Protein 6VE9 (pdb70)

Foldseek 3Di:
DVCQPPCSCVVNVCVPD

Sequence (17 aa):
PACFIGLGVGALFAKFCPACFIGLGVGALFAKFCPACFIGLGVGALFAKFCPACFIGLGVGALFAKFCPACFIGLGVGALFAKFCPACFIGLGVGALFAKFCPACFIGLGVGALFAKFCPACFIGLGVGALFAKFCPACFIGLGVGALFAKFCPACFIGLGVGALFAKFCPACFIGLGVGALFAKFCPACFIGLGVGALFAKFCPACFIGLGVGALFAKFCPACFIGLGVGALFAKFCPACFIGLGVGALFAKFCPACFIGLGVGALFAKFCPACFIGLGVGALFAKFCPACFIGLGVGALFAKFCPACFIGLGVGALFAKFCPACFIGLGVGALFAKFC

Organism: Enterococcus faecalis (strain ATCC 700802 / V583) (NCBI:txid226185)

Secondary structure (DSSP, 8-state):
-TT---THHHHH-----

Solvent-accessible surface area: 1804 Å² total

InterPro domains:
  IPR027632 Type 2 lantibiotic, A2 family [PF16934] (18-51)
  IPR027632 Type 2 lantibiotic, A2 family [TIGR03893] (13-60)

Structure (mmCIF, N/CA/C/O backbone):
data_6VE9
#
_entry.id   6VE9
#
loop_
_atom_site.group_PDB
_atom_site.id
_atom_site.type_symbol
_atom_site.label_atom_id
_atom_site.label_alt_id
_atom_site.label_comp_id
_atom_site.label_asym_id
_atom_site.label_entity_id
_atom_site.label_seq_id
_atom_site.pdbx_PDB_ins_code
_atom_site.Cartn_x
_atom_site.Cartn_y
_atom_site.Cartn_z
_atom_site.occupancy
_atom_site.B_iso_or_equiv
_atom_site.auth_seq_id
_atom_site.auth_comp_id
_atom_site.auth_asym_id
_atom_site.auth_atom_id
_atom_site.pdbx_PDB_model_num
ATOM 26 N N . PRO A 1 3 ? 6.164 0.152 -4.177 1.00 0.00 3 PRO A N 1
ATOM 27 C CA . PRO A 1 3 ? 6.646 1.421 -3.553 1.00 0.00 3 PRO A CA 1
ATOM 28 C C . PRO A 1 3 ? 6.106 1.611 -2.140 1.00 0.00 3 PRO A C 1
ATOM 29 O O . PRO A 1 3 ? 6.734 2.266 -1.308 1.00 0.00 3 PRO A O 1
ATOM 40 N N . ALA A 1 4 ? 4.940 1.033 -1.874 1.00 0.00 4 ALA A N 1
ATOM 41 C CA . ALA A 1 4 ? 4.332 1.144 -0.556 1.00 0.00 4 ALA A CA 1
ATOM 42 C C . ALA A 1 4 ? 5.120 0.315 0.452 1.00 0.00 4 ALA A C 1
ATOM 43 O O . ALA A 1 4 ? 5.022 0.527 1.660 1.00 0.00 4 ALA A O 1
ATOM 50 N N . CYS A 1 5 ? 5.902 -0.630 -0.063 1.00 0.00 5 CYS A N 1
ATOM 51 C CA . CYS A 1 5 ? 6.711 -1.492 0.787 1.00 0.00 5 CYS A CA 1
ATOM 52 C C . CYS A 1 5 ? 8.173 -1.060 0.742 1.00 0.00 5 CYS A C 1
ATOM 53 O O . CYS A 1 5 ? 9.075 -1.884 0.880 1.00 0.00 5 CYS A O 1
ATOM 60 N N . PHE A 1 6 ? 8.402 0.236 0.543 1.00 0.00 6 PHE A N 1
ATOM 61 C CA . PHE A 1 6 ? 9.764 0.747 0.477 1.00 0.00 6 PHE A CA 1
ATOM 62 C C . PHE A 1 6 ? 10.509 0.434 1.768 1.00 0.00 6 PHE A C 1
ATOM 63 O O . PHE A 1 6 ? 11.627 -0.073 1.733 1.00 0.00 6 PHE A O 1
ATOM 91 N N . ILE A 1 8 ? 10.424 2.218 5.800 1.00 0.00 8 ILE A N 1
ATOM 92 C CA . ILE A 1 8 ? 10.875 3.433 6.470 1.00 0.00 8 ILE A CA 1
ATOM 93 C C . ILE A 1 8 ? 12.257 3.238 7.088 1.00 0.00 8 ILE A C 1
ATOM 94 O O . ILE A 1 8 ? 13.125 4.102 6.973 1.00 0.00 8 ILE A O 1
ATOM 110 N N . GLY A 1 9 ? 12.457 2.099 7.745 1.00 0.00 9 GLY A N 1
ATOM 111 C CA . GLY A 1 9 ? 13.742 1.810 8.375 1.00 0.00 9 GLY A CA 1
ATOM 112 C C . GLY A 1 9 ? 14.563 0.855 7.516 1.00 0.00 9 GLY A C 1
ATOM 113 O O . GLY A 1 9 ? 15.562 1.247 6.917 1.00 0.00 9 GLY A O 1
ATOM 117 N N . LEU A 1 10 ? 14.126 -0.399 7.458 1.00 0.00 10 LEU A N 1
ATOM 118 C CA . LEU A 1 10 ? 14.818 -1.406 6.663 1.00 0.00 10 LEU A CA 1
ATOM 119 C C . LEU A 1 10 ? 14.789 -1.036 5.187 1.00 0.00 10 LEU A C 1
ATOM 120 O O . LEU A 1 10 ? 15.769 -1.220 4.468 1.00 0.00 10 LEU A O 1
ATOM 136 N N . GLY A 1 11 ? 13.654 -0.519 4.739 1.00 0.00 11 GLY A N 1
ATOM 137 C CA . GLY A 1 11 ? 13.502 -0.130 3.347 1.00 0.00 11 GLY A CA 1
ATOM 138 C C . GLY A 1 11 ? 14.813 0.395 2.777 1.00 0.00 11 GLY A C 1
ATOM 139 O O . GLY A 1 11 ? 15.141 0.140 1.620 1.00 0.00 11 GLY A O 1
ATOM 143 N N . VAL A 1 12 ? 15.559 1.129 3.593 1.00 0.00 12 VAL A N 1
ATOM 144 C CA . VAL A 1 12 ? 16.832 1.686 3.153 1.00 0.00 12 VAL A CA 1
ATOM 145 C C . VAL A 1 12 ? 17.793 0.567 2.767 1.00 0.00 12 VAL A C 1
ATOM 146 O O . VAL A 1 12 ? 18.481 0.659 1.758 1.00 0.00 12 VAL A O 1
ATOM 159 N N . GLY A 1 13 ? 17.830 -0.491 3.572 1.00 0.00 13 GLY A N 1
ATOM 160 C CA . GLY A 1 13 ? 18.708 -1.621 3.285 1.00 0.00 13 GLY A CA 1
ATOM 161 C C . GLY A 1 13 ? 18.285 -2.320 1.994 1.00 0.00 13 GLY A C 1
ATOM 162 O O . GLY A 1 13 ? 19.115 -2.627 1.142 1.00 0.00 13 GLY A O 1
ATOM 166 N N . ALA A 1 14 ? 16.991 -2.566 1.850 1.00 0.00 14 ALA A N 1
ATOM 167 C CA . ALA A 1 14 ? 16.485 -3.220 0.650 1.00 0.00 14 ALA A CA 1
ATOM 168 C C . ALA A 1 1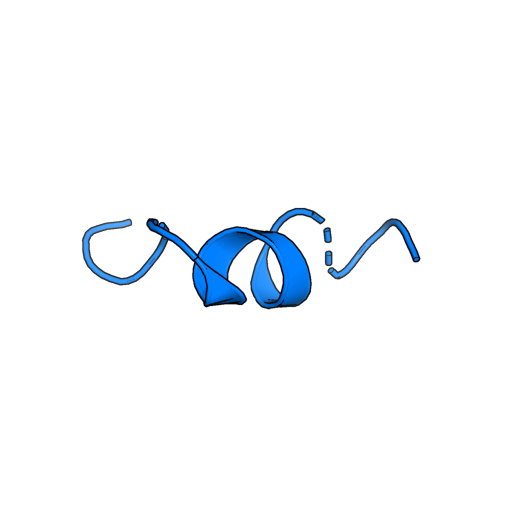4 ? 16.638 -2.296 -0.557 1.00 0.00 14 ALA A C 1
ATOM 169 O O . ALA A 1 14 ? 16.991 -2.736 -1.651 1.00 0.00 14 ALA A O 1
ATOM 176 N N . LEU A 1 15 ? 16.369 -1.011 -0.340 1.00 0.00 15 LEU A N 1
ATOM 177 C CA . LEU A 1 15 ? 16.474 -0.013 -1.401 1.00 0.00 15 LEU A CA 1
ATOM 178 C C . LEU A 1 15 ? 17.898 0.521 -1.503 1.00 0.00 15 LEU A C 1
ATOM 179 O O . LEU A 1 15 ? 18.599 0.278 -2.487 1.00 0.00 15 LEU A O 1
ATOM 195 N N . PHE A 1 16 ? 18.315 1.255 -0.480 1.00 0.00 16 PHE A N 1
ATOM 196 C CA . PHE A 1 16 ? 19.652 1.833 -0.454 1.00 0.00 16 PHE A CA 1
ATOM 197 C C . PHE A 1 16 ? 20.707 0.767 -0.181 1.00 0.00 16 PHE A C 1
ATOM 198 O O . PHE A 1 16 ? 21.837 0.878 -0.647 1.00 0.00 16 PHE A O 1
ATOM 224 N N . ALA A 1 18 ? 20.534 -2.151 -1.285 1.00 0.00 18 ALA A N 1
ATOM 225 C CA . ALA A 1 18 ? 20.578 -2.988 -2.483 1.00 0.00 18 ALA A CA 1
ATOM 226 C C . ALA A 1 18 ? 21.764 -2.652 -3.393 1.00 0.00 18 ALA A C 1
ATOM 227 O O . ALA A 1 18 ? 22.408 -3.554 -3.930 1.00 0.00 18 ALA A O 1
ATOM 234 N N . LYS A 1 19 ? 22.059 -1.366 -3.567 1.00 0.00 19 LYS A N 1
ATOM 235 C CA . LYS A 1 19 ? 23.177 -0.967 -4.417 1.00 0.00 19 LYS A CA 1
ATOM 236 C C . LYS A 1 19 ? 24.352 -0.537 -3.556 1.00 0.00 19 LYS A C 1
ATOM 237 O O . LYS A 1 19 ? 25.514 -0.762 -3.889 1.00 0.00 19 LYS A O 1
ATOM 256 N N . PHE A 1 20 ? 24.014 0.084 -2.442 1.00 0.00 20 PHE A N 1
ATOM 257 C CA . PHE A 1 20 ? 24.991 0.566 -1.490 1.00 0.00 20 PHE A CA 1
ATOM 258 C C . PHE A 1 20 ? 25.123 -0.428 -0.355 1.00 0.00 20 PHE A C 1
ATOM 259 O O . PHE A 1 20 ? 24.450 -1.454 -0.347 1.00 0.00 20 PHE A O 1
ATOM 276 N N . CYS A 1 21 ? 25.998 -0.122 0.586 1.00 0.00 21 CYS A N 1
ATOM 277 C CA . CYS A 1 21 ? 26.220 -0.991 1.740 1.00 0.00 21 CYS A CA 1
ATOM 278 C C . CYS A 1 21 ? 26.540 -2.413 1.290 1.00 0.00 21 CYS A C 1
ATOM 279 O O . CYS A 1 21 ? 25.703 -3.012 0.634 1.00 0.00 21 CYS A O 1
ATOM 312 N N . PRO A 1 3 ? 5.581 1.586 -2.686 1.00 0.00 3 PRO A N 2
ATOM 313 C CA . PRO A 1 3 ? 6.074 2.518 -1.630 1.00 0.00 3 PRO A CA 2
ATOM 314 C C . PRO A 1 3 ? 6.023 1.898 -0.235 1.00 0.00 3 PRO A C 2
ATOM 315 O O . PRO A 1 3 ? 6.783 2.285 0.652 1.00 0.00 3 PRO A O 2
ATOM 326 N N . ALA A 1 4 ? 5.126 0.933 -0.046 1.00 0.00 4 ALA A N 2
ATOM 327 C CA . ALA A 1 4 ? 4.998 0.274 1.250 1.00 0.00 4 ALA A CA 2
ATOM 328 C C . ALA A 1 4 ? 5.962 -0.903 1.349 1.00 0.00 4 ALA A C 2
ATOM 329 O O . ALA A 1 4 ? 6.409 -1.263 2.438 1.00 0.00 4 ALA A O 2
ATOM 336 N N . CYS A 1 5 ? 6.285 -1.492 0.203 1.00 0.00 5 CYS A N 2
ATOM 337 C CA . CYS A 1 5 ? 7.207 -2.621 0.168 1.00 0.00 5 CYS A CA 2
ATOM 338 C C . CYS A 1 5 ? 8.641 -2.148 0.375 1.00 0.00 5 CYS A C 2
ATOM 339 O O . CYS A 1 5 ? 9.471 -2.874 0.921 1.00 0.00 5 CYS A O 2
ATOM 346 N N . PHE A 1 6 ? 8.927 -0.929 -0.071 1.00 0.00 6 PHE A N 2
ATOM 347 C CA . PHE A 1 6 ? 10.269 -0.377 0.067 1.00 0.00 6 PHE A CA 2
ATOM 348 C C . PHE A 1 6 ? 10.695 -0.355 1.531 1.00 0.00 6 PHE A C 2
ATOM 349 O O . PHE A 1 6 ? 11.789 -0.803 1.865 1.00 0.00 6 PHE A O 2
ATOM 377 N N . ILE A 1 8 ? 10.151 2.402 4.822 1.00 0.00 8 ILE A N 2
ATOM 378 C CA . ILE A 1 8 ? 10.713 3.697 5.197 1.00 0.00 8 ILE A CA 2
ATOM 379 C C . ILE A 1 8 ? 11.917 3.535 6.125 1.00 0.00 8 ILE A C 2
ATOM 380 O O . ILE A 1 8 ? 12.934 4.208 5.958 1.00 0.00 8 ILE A O 2
ATOM 396 N N . GLY A 1 9 ? 11.792 2.649 7.108 1.00 0.00 9 GLY A N 2
ATOM 397 C CA . GLY A 1 9 ? 12.876 2.422 8.061 1.00 0.00 9 GLY A CA 2
ATOM 398 C C . GLY A 1 9 ? 13.986 1.575 7.448 1.00 0.00 9 GLY A C 2
ATOM 399 O O . GLY A 1 9 ? 14.811 2.075 6.683 1.00 0.00 9 GLY A O 2
ATOM 403 N N . LEU A 1 10 ? 13.999 0.291 7.790 1.00 0.00 10 LEU A N 2
ATOM 404 C CA . LEU A 1 10 ? 15.012 -0.617 7.266 1.00 0.00 10 LEU A CA 2
ATOM 405 C C . LEU A 1 10 ? 14.887 -0.719 5.753 1.00 0.00 10 LEU A C 2
ATOM 406 O O . LEU A 1 10 ? 15.878 -0.889 5.047 1.00 0.00 10 LEU A O 2
ATOM 422 N N . GLY A 1 11 ? 13.657 -0.625 5.267 1.00 0.00 11 GLY A N 2
ATOM 423 C CA . GLY A 1 11 ? 13.397 -0.712 3.838 1.00 0.00 11 GLY A CA 2
ATOM 424 C C . GLY A 1 11 ? 14.517 -0.064 3.025 1.00 0.00 11 GLY A C 2
ATOM 425 O O . GLY A 1 11 ? 14.726 -0.407 1.861 1.00 0.00 11 GLY A O 2
ATOM 429 N N . VAL A 1 12 ? 15.232 0.873 3.643 1.00 0.00 12 VAL A N 2
ATOM 430 C CA . VAL A 1 12 ? 16.325 1.563 2.963 1.00 0.00 12 VAL A CA 2
ATOM 431 C C . VAL A 1 12 ? 17.410 0.571 2.560 1.00 0.00 12 VAL A C 2
ATOM 432 O O . VAL A 1 12 ? 17.975 0.664 1.473 1.00 0.00 12 VAL A O 2
ATOM 445 N N . GLY A 1 13 ? 17.700 -0.377 3.443 1.00 0.00 13 GLY A N 2
ATOM 446 C CA . GLY A 1 13 ? 18.721 -1.372 3.155 1.00 0.00 13 GLY A CA 2
ATOM 447 C C . GLY A 1 13 ? 18.404 -2.096 1.852 1.00 0.00 13 GLY A C 2
ATOM 448 O O . GLY A 1 13 ? 19.278 -2.308 1.016 1.00 0.00 13 GLY A O 2
ATOM 452 N N . ALA A 1 14 ? 17.141 -2.459 1.674 1.00 0.00 14 ALA A N 2
ATOM 453 C CA . ALA A 1 14 ? 16.726 -3.134 0.453 1.00 0.00 14 ALA A CA 2
ATOM 454 C C . ALA A 1 14 ? 16.785 -2.161 -0.717 1.00 0.00 14 ALA A C 2
ATOM 455 O O . ALA A 1 14 ? 17.157 -2.523 -1.833 1.00 0.00 14 ALA A O 2
ATOM 462 N N . LEU A 1 15 ? 16.408 -0.919 -0.437 1.00 0.00 15 LEU A N 2
ATOM 463 C CA . LEU A 1 15 ? 16.403 0.131 -1.447 1.00 0.00 15 LEU A CA 2
ATOM 464 C C . LEU A 1 15 ? 17.818 0.569 -1.791 1.00 0.00 15 LEU A C 2
ATOM 465 O O . LEU A 1 15 ? 18.306 0.324 -2.894 1.00 0.00 15 LEU A O 2
ATOM 481 N N . PHE A 1 16 ? 18.467 1.229 -0.842 1.00 0.00 16 PHE A N 2
ATOM 482 C CA . PHE A 1 16 ? 19.824 1.712 -1.055 1.00 0.00 16 PHE A CA 2
ATOM 483 C C . PHE A 1 16 ? 20.855 0.716 -0.545 1.00 0.00 16 PHE A C 2
ATOM 484 O O . PHE A 1 16 ? 21.975 0.662 -1.049 1.00 0.00 16 PHE A O 2
ATOM 510 N N . ALA A 1 18 ? 20.730 -2.387 -0.881 1.00 0.00 18 ALA A N 2
ATOM 511 C CA . ALA A 1 18 ? 20.851 -3.457 -1.874 1.00 0.00 18 ALA A CA 2
ATOM 512 C C . ALA A 1 18 ? 21.979 -3.215 -2.880 1.00 0.00 18 ALA A C 2
ATOM 513 O O . ALA A 1 18 ? 22.698 -4.147 -3.240 1.00 0.00 18 ALA A O 2
ATOM 520 N N . LYS A 1 19 ? 22.139 -1.976 -3.336 1.00 0.00 19 LYS A N 2
ATOM 521 C CA . LYS A 1 19 ? 23.193 -1.672 -4.299 1.00 0.00 19 LYS A CA 2
ATOM 522 C C . LYS A 1 19 ? 24.362 -1.031 -3.582 1.00 0.00 19 LYS A C 2
ATOM 523 O O . LYS A 1 19 ? 25.519 -1.182 -3.974 1.00 0.00 19 LYS A O 2
ATOM 542 N N . PHE A 1 20 ? 24.036 -0.335 -2.509 1.00 0.00 20 PHE A N 2
ATOM 543 C CA . PHE A 1 20 ? 25.034 0.320 -1.692 1.00 0.00 20 PHE A CA 2
ATOM 544 C C . PHE A 1 20 ? 25.154 -0.429 -0.377 1.00 0.00 20 PHE A C 2
ATOM 545 O O . PHE A 1 20 ? 24.414 -1.380 -0.131 1.00 0.00 20 PHE A O 2
ATOM 562 N N . CYS A 1 21 ? 26.091 -0.012 0.449 1.00 0.00 21 CYS A N 2
ATOM 563 C CA . CYS A 1 21 ? 26.301 -0.661 1.740 1.00 0.00 21 CYS A CA 2
ATOM 564 C C . CYS A 1 21 ? 26.453 -2.168 1.561 1.00 0.00 21 CYS A C 2
ATOM 565 O O . CYS A 1 21 ? 25.935 -2.899 2.389 1.00 0.00 21 CYS A O 2
ATOM 598 N N . PRO A 1 3 ? 5.220 1.586 -2.289 1.00 0.00 3 PRO A N 3
ATOM 599 C CA . PRO A 1 3 ? 5.789 2.390 -1.168 1.00 0.00 3 PRO A CA 3
ATOM 600 C C . PRO A 1 3 ? 5.833 1.603 0.141 1.00 0.00 3 PRO A C 3
ATOM 601 O O . PRO A 1 3 ? 6.769 1.745 0.927 1.00 0.00 3 PRO A O 3
ATOM 612 N N . ALA A 1 4 ? 4.817 0.774 0.369 1.00 0.00 4 ALA A N 3
ATOM 613 C CA . ALA A 1 4 ? 4.764 -0.024 1.591 1.00 0.00 4 ALA A CA 3
ATOM 614 C C . ALA A 1 4 ? 5.823 -1.121 1.560 1.00 0.00 4 ALA A C 3
ATOM 615 O O . ALA A 1 4 ? 6.333 -1.535 2.601 1.00 0.00 4 ALA A O 3
ATOM 622 N N . CYS A 1 5 ? 6.157 -1.579 0.359 1.00 0.00 5 CYS A N 3
ATOM 623 C CA . CYS A 1 5 ? 7.167 -2.619 0.202 1.00 0.00 5 CYS A CA 3
ATOM 624 C C . CYS A 1 5 ? 8.564 -2.021 0.266 1.00 0.00 5 CYS A C 3
ATOM 625 O O . CYS A 1 5 ? 9.514 -2.684 0.682 1.00 0.00 5 CYS A O 3
ATOM 632 N N . PHE A 1 6 ? 8.688 -0.766 -0.156 1.00 0.00 6 PHE A N 3
ATOM 633 C CA . PHE A 1 6 ? 9.984 -0.107 -0.144 1.00 0.00 6 PHE A CA 3
ATOM 634 C C . PHE A 1 6 ? 10.573 -0.101 1.257 1.00 0.00 6 PHE A C 3
ATOM 635 O O . PHE A 1 6 ? 11.722 -0.483 1.439 1.00 0.00 6 PHE A O 3
ATOM 663 N N . ILE A 1 8 ? 10.100 2.371 4.872 1.00 0.00 8 ILE A N 3
ATOM 664 C CA . ILE A 1 8 ? 10.489 3.712 5.302 1.00 0.00 8 ILE A CA 3
ATOM 665 C C . ILE A 1 8 ? 11.854 3.706 5.989 1.00 0.00 8 ILE A C 3
ATOM 666 O O . ILE A 1 8 ? 12.687 4.575 5.735 1.00 0.00 8 ILE A O 3
ATOM 682 N N . GLY A 1 9 ? 12.077 2.731 6.865 1.00 0.00 9 GLY A N 3
ATOM 683 C CA . GLY A 1 9 ? 13.346 2.640 7.584 1.00 0.00 9 GLY A CA 3
ATOM 684 C C . GLY A 1 9 ? 14.247 1.568 6.981 1.00 0.00 9 GLY A C 3
ATOM 685 O O . GLY A 1 9 ? 15.273 1.873 6.375 1.00 0.00 9 GLY A O 3
ATOM 689 N N . LEU A 1 10 ? 13.852 0.311 7.149 1.00 0.00 10 LEU A N 3
ATOM 690 C CA . LEU A 1 10 ? 14.625 -0.802 6.613 1.00 0.00 10 LEU A CA 3
ATOM 691 C C . LEU A 1 10 ? 14.682 -0.728 5.093 1.00 0.00 10 LEU A C 3
ATOM 692 O O . LEU A 1 10 ? 15.672 -1.123 4.476 1.00 0.00 10 LEU A O 3
ATOM 708 N N . GLY A 1 11 ? 13.607 -0.231 4.499 1.00 0.00 11 GLY A N 3
ATOM 709 C CA . GLY A 1 11 ? 13.529 -0.120 3.051 1.00 0.00 11 GLY A CA 3
ATOM 710 C C . GLY A 1 11 ? 14.837 0.384 2.462 1.00 0.00 11 GLY A C 3
ATOM 711 O O . GLY A 1 11 ? 15.211 0.011 1.353 1.00 0.00 11 GLY A O 3
ATOM 715 N N . VAL A 1 12 ? 15.531 1.227 3.211 1.00 0.00 12 VAL A N 3
ATOM 716 C CA . VAL A 1 12 ? 16.800 1.765 2.747 1.00 0.00 12 VAL A CA 3
ATOM 717 C C . VAL A 1 12 ? 17.796 0.634 2.527 1.00 0.00 12 VAL A C 3
ATOM 718 O O . VAL A 1 12 ? 18.566 0.657 1.573 1.00 0.00 12 VAL A O 3
ATOM 731 N N . GLY A 1 13 ? 17.769 -0.361 3.410 1.00 0.00 13 GLY A N 3
ATOM 732 C CA . GLY A 1 13 ? 18.673 -1.501 3.283 1.00 0.00 13 GLY A CA 3
ATOM 733 C C . GLY A 1 13 ? 18.331 -2.324 2.042 1.00 0.00 13 GLY A C 3
ATOM 734 O O . GLY A 1 13 ? 19.209 -2.683 1.257 1.00 0.00 13 GLY A O 3
ATOM 738 N N . ALA A 1 14 ? 17.049 -2.612 1.862 1.00 0.00 14 ALA A N 3
ATOM 739 C CA . ALA A 1 14 ? 16.610 -3.381 0.703 1.00 0.00 14 ALA A CA 3
ATOM 740 C C . ALA A 1 14 ? 16.797 -2.562 -0.565 1.00 0.00 14 ALA A C 3
ATOM 741 O O . ALA A 1 14 ? 17.182 -3.082 -1.612 1.00 0.00 14 ALA A O 3
ATOM 748 N N . LEU A 1 15 ? 16.514 -1.272 -0.450 1.00 0.00 15 LEU A N 3
ATOM 749 C CA . LEU A 1 15 ? 16.636 -0.352 -1.571 1.00 0.00 15 LEU A CA 3
ATOM 750 C C . LEU A 1 15 ? 18.061 0.175 -1.690 1.00 0.00 15 LEU A C 3
ATOM 751 O O . LEU A 1 15 ? 18.783 -0.149 -2.633 1.00 0.00 15 LEU A O 3
ATOM 767 N N . PHE A 1 16 ? 18.449 1.004 -0.731 1.00 0.00 16 PHE A N 3
ATOM 768 C CA . PHE A 1 16 ? 19.781 1.596 -0.727 1.00 0.00 16 PHE A CA 3
ATOM 769 C C . PHE A 1 16 ? 20.842 0.583 -0.304 1.00 0.00 16 PHE A C 3
ATOM 770 O O . PHE A 1 16 ? 21.995 0.672 -0.727 1.00 0.00 16 PHE A O 3
ATOM 796 N N . ALA A 1 18 ? 20.866 -2.358 -1.165 1.00 0.00 18 ALA A N 3
ATOM 797 C CA . ALA A 1 18 ? 21.029 -3.273 -2.297 1.00 0.00 18 ALA A CA 3
ATOM 798 C C . ALA A 1 18 ? 22.271 -2.963 -3.135 1.00 0.00 18 ALA A C 3
ATOM 799 O O . ALA A 1 18 ? 22.987 -3.878 -3.541 1.00 0.00 18 ALA A O 3
ATOM 806 N N . LYS A 1 19 ? 22.536 -1.685 -3.392 1.00 0.00 19 LYS A N 3
ATOM 807 C CA . LYS A 1 19 ? 23.708 -1.314 -4.179 1.00 0.00 19 LYS A CA 3
ATOM 808 C C . LYS A 1 19 ? 24.788 -0.791 -3.257 1.00 0.00 19 LYS A C 3
ATOM 809 O O . LYS A 1 19 ? 25.982 -1.004 -3.470 1.00 0.00 19 LYS A O 3
ATOM 828 N N . PHE A 1 20 ? 24.335 -0.1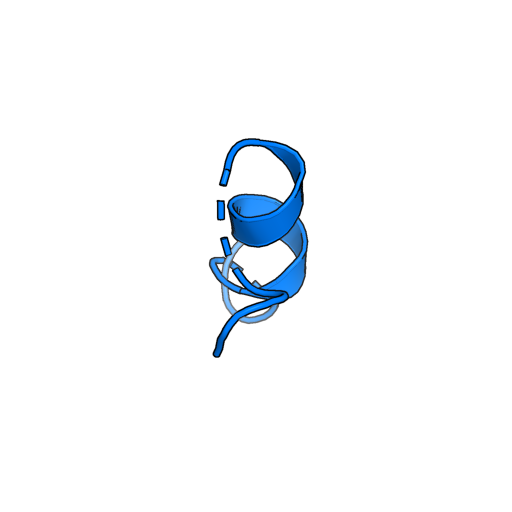06 -2.225 1.00 0.00 20 PHE A N 3
ATOM 829 C CA . PHE A 1 20 ? 25.216 0.468 -1.231 1.00 0.00 20 PHE A CA 3
ATOM 830 C C . PHE A 1 20 ? 25.280 -0.448 -0.023 1.00 0.00 20 PHE A C 3
ATOM 831 O O . PHE A 1 20 ? 24.613 -1.479 0.015 1.00 0.00 20 PHE A O 3
ATOM 848 N N . CYS A 1 21 ? 26.091 -0.068 0.948 1.00 0.00 21 CYS A N 3
ATOM 849 C CA . CYS A 1 21 ? 26.243 -0.854 2.168 1.00 0.00 21 CYS A CA 3
ATOM 850 C C . CYS A 1 21 ? 26.588 -2.305 1.844 1.00 0.00 21 CYS A C 3
ATOM 851 O O . CYS A 1 21 ? 25.792 -2.953 1.186 1.00 0.00 21 CYS A O 3
ATOM 884 N N . PRO A 1 3 ? 3.648 1.005 -1.542 1.00 0.00 3 PRO A N 4
ATOM 885 C CA . PRO A 1 3 ? 4.190 1.986 -0.556 1.00 0.00 3 PRO A CA 4
ATOM 886 C C . PRO A 1 3 ? 4.537 1.336 0.781 1.00 0.00 3 PRO A C 4
ATOM 887 O O . PRO A 1 3 ? 5.311 1.886 1.564 1.00 0.00 3 PRO A O 4
ATOM 898 N N . ALA A 1 4 ? 3.959 0.166 1.039 1.00 0.00 4 ALA A N 4
ATOM 899 C CA . ALA A 1 4 ? 4.219 -0.537 2.292 1.00 0.00 4 ALA A CA 4
ATOM 900 C C . ALA A 1 4 ? 5.493 -1.371 2.189 1.00 0.00 4 ALA A C 4
ATOM 901 O O . ALA A 1 4 ? 6.173 -1.604 3.190 1.00 0.00 4 ALA A O 4
ATOM 908 N N . CYS A 1 5 ? 5.817 -1.808 0.977 1.00 0.00 5 CYS A N 4
ATOM 909 C CA . CYS A 1 5 ? 7.021 -2.604 0.760 1.00 0.00 5 CYS A CA 4
ATOM 910 C C . CYS A 1 5 ? 8.264 -1.725 0.824 1.00 0.00 5 CYS A C 4
ATOM 911 O O . CYS A 1 5 ? 9.318 -2.156 1.290 1.00 0.00 5 CYS A O 4
ATOM 918 N N . PHE A 1 6 ? 8.134 -0.489 0.350 1.00 0.00 6 PHE A N 4
ATOM 919 C CA . PHE A 1 6 ? 9.256 0.441 0.360 1.00 0.00 6 PHE A CA 4
ATOM 920 C C . PHE A 1 6 ? 9.763 0.659 1.782 1.00 0.00 6 PHE A C 4
ATOM 921 O O . PHE A 1 6 ? 10.964 0.608 2.031 1.00 0.00 6 PHE A O 4
ATOM 949 N N . ILE A 1 8 ? 10.209 2.926 5.276 1.00 0.00 8 ILE A N 4
ATOM 950 C CA . ILE A 1 8 ? 11.121 4.043 5.505 1.00 0.00 8 ILE A CA 4
ATOM 951 C C . ILE A 1 8 ? 12.556 3.546 5.670 1.00 0.00 8 ILE A C 4
ATOM 952 O O . ILE A 1 8 ? 13.492 4.134 5.126 1.00 0.00 8 ILE A O 4
ATOM 968 N N . GLY A 1 9 ? 12.725 2.468 6.430 1.00 0.00 9 GLY A N 4
ATOM 969 C CA . GLY A 1 9 ? 14.052 1.911 6.667 1.00 0.00 9 GLY A CA 4
ATOM 970 C C . GLY A 1 9 ? 14.326 0.716 5.758 1.00 0.00 9 GLY A C 4
ATOM 971 O O . GLY A 1 9 ? 15.439 0.546 5.259 1.00 0.00 9 GLY A O 4
ATOM 975 N N . LEU A 1 10 ? 13.308 -0.112 5.552 1.00 0.00 10 LEU A N 4
ATOM 976 C CA . LEU A 1 10 ? 13.449 -1.288 4.710 1.00 0.00 10 LEU A CA 4
ATOM 977 C C . LEU A 1 10 ? 13.803 -0.892 3.283 1.00 0.00 10 LEU A C 4
ATOM 978 O O . LEU A 1 10 ? 14.649 -1.519 2.645 1.00 0.00 10 LEU A O 4
ATOM 994 N N . GLY A 1 11 ? 13.139 0.141 2.785 1.00 0.00 11 GLY A N 4
ATOM 995 C CA . GLY A 1 11 ? 13.380 0.606 1.426 1.00 0.00 11 GLY A CA 4
ATOM 996 C C . GLY A 1 11 ? 14.820 1.053 1.239 1.00 0.00 11 GLY A C 4
ATOM 997 O O . GLY A 1 11 ? 15.438 0.769 0.215 1.00 0.00 11 GLY A O 4
ATOM 1001 N N . VAL A 1 12 ? 15.353 1.754 2.229 1.00 0.00 12 VAL A N 4
ATOM 1002 C CA . VAL A 1 12 ? 16.723 2.228 2.140 1.00 0.00 12 VAL A CA 4
ATOM 1003 C C . VAL A 1 12 ? 17.679 1.043 2.063 1.00 0.00 12 VAL A C 4
ATOM 1004 O O . VAL A 1 12 ? 18.648 1.063 1.311 1.00 0.00 12 VAL A O 4
ATOM 1017 N N . GLY A 1 13 ? 17.392 0.007 2.840 1.00 0.00 13 GLY A N 4
ATOM 1018 C CA . GLY A 1 13 ? 18.233 -1.181 2.841 1.00 0.00 13 GLY A CA 4
ATOM 1019 C C . GLY A 1 13 ? 18.203 -1.866 1.477 1.00 0.00 13 GLY A C 4
ATOM 1020 O O . GLY A 1 13 ? 19.225 -2.331 0.980 1.00 0.00 13 GLY A O 4
ATOM 1024 N N . ALA A 1 14 ? 17.024 -1.923 0.872 1.00 0.00 14 ALA A N 4
ATOM 1025 C CA . ALA A 1 14 ? 16.883 -2.549 -0.436 1.00 0.00 14 ALA A CA 4
ATOM 1026 C C . ALA A 1 14 ? 17.565 -1.707 -1.504 1.00 0.00 14 ALA A C 4
ATOM 1027 O O . ALA A 1 14 ? 18.205 -2.229 -2.417 1.00 0.00 14 ALA A O 4
ATOM 1034 N N . LEU A 1 15 ? 17.406 -0.396 -1.384 1.00 0.00 15 LEU A N 4
ATOM 1035 C CA . LEU A 1 15 ? 17.986 0.533 -2.340 1.00 0.00 15 LEU A CA 4
ATOM 1036 C C . LEU A 1 15 ? 19.425 0.862 -1.977 1.00 0.00 15 LEU A C 4
ATOM 1037 O O . LEU A 1 15 ? 20.350 0.607 -2.748 1.00 0.00 15 LEU A O 4
ATOM 1053 N N . PHE A 1 16 ? 19.597 1.446 -0.798 1.00 0.00 16 PHE A N 4
ATOM 1054 C CA . PHE A 1 16 ? 20.918 1.833 -0.329 1.00 0.00 16 PHE A CA 4
ATOM 1055 C C . PHE A 1 16 ? 21.722 0.622 0.119 1.00 0.00 16 PHE A C 4
ATOM 1056 O O . PHE A 1 16 ? 22.941 0.590 -0.032 1.00 0.00 16 PHE A O 4
ATOM 1082 N N . ALA A 1 18 ? 21.441 -2.180 -1.229 1.00 0.00 18 ALA A N 4
ATOM 1083 C CA . ALA A 1 18 ? 21.680 -2.952 -2.449 1.00 0.00 18 ALA A CA 4
ATOM 1084 C C . ALA A 1 18 ? 23.087 -2.748 -3.017 1.00 0.00 18 ALA A C 4
ATOM 1085 O O . ALA A 1 18 ? 23.730 -3.711 -3.437 1.00 0.00 18 ALA A O 4
ATOM 1092 N N . LYS A 1 19 ? 23.576 -1.510 -3.028 1.00 0.00 19 LYS A N 4
ATOM 1093 C CA . LYS A 1 19 ? 24.916 -1.248 -3.546 1.00 0.00 19 LYS A CA 4
ATOM 1094 C C . LYS A 1 19 ? 25.875 -1.046 -2.391 1.00 0.00 19 LYS A C 4
ATOM 1095 O O . LYS A 1 19 ? 27.038 -1.442 -2.443 1.00 0.00 19 LYS A O 4
ATOM 1114 N N . PHE A 1 20 ? 25.352 -0.436 -1.342 1.00 0.00 20 PHE A N 4
ATOM 1115 C CA . PHE A 1 20 ? 26.121 -0.178 -0.146 1.00 0.00 20 PHE A CA 4
ATOM 1116 C C . PHE A 1 20 ? 25.814 -1.250 0.882 1.00 0.00 20 PHE A C 4
ATOM 1117 O O . PHE A 1 20 ? 24.986 -2.126 0.645 1.00 0.00 20 PHE A O 4
ATOM 1134 N N . CYS A 1 21 ? 26.493 -1.182 2.010 1.00 0.00 21 CYS A N 4
ATOM 1135 C CA . CYS A 1 21 ? 26.287 -2.155 3.076 1.00 0.00 21 CYS A CA 4
ATOM 1136 C C . CYS A 1 21 ? 26.408 -3.578 2.538 1.00 0.00 21 CYS A C 4
ATOM 1137 O O . CYS A 1 21 ? 27.346 -3.832 1.800 1.00 0.00 21 CYS A O 4
ATOM 1170 N N . PRO A 1 3 ? 4.103 0.809 -2.395 1.00 0.00 3 PRO A N 5
ATOM 1171 C CA . PRO A 1 3 ? 4.721 1.845 -1.515 1.00 0.00 3 PRO A CA 5
ATOM 1172 C C . PRO A 1 3 ? 4.947 1.335 -0.095 1.00 0.00 3 PRO A C 5
ATOM 1173 O O . PRO A 1 3 ? 5.887 1.751 0.581 1.00 0.00 3 PRO A O 5
ATOM 1184 N N . ALA A 1 4 ? 4.078 0.433 0.351 1.00 0.00 4 ALA A N 5
ATOM 1185 C CA . ALA A 1 4 ? 4.198 -0.123 1.694 1.00 0.00 4 ALA A CA 5
ATOM 1186 C C . ALA A 1 4 ? 5.404 -1.053 1.783 1.00 0.00 4 ALA A C 5
ATOM 1187 O O . ALA A 1 4 ? 6.011 -1.199 2.844 1.00 0.00 4 ALA A O 5
ATOM 1194 N N . CYS A 1 5 ? 5.751 -1.670 0.660 1.00 0.00 5 CYS A N 5
ATOM 1195 C CA . CYS A 1 5 ? 6.894 -2.574 0.621 1.00 0.00 5 CYS A CA 5
ATOM 1196 C C . CYS A 1 5 ? 8.196 -1.792 0.757 1.00 0.00 5 CYS A C 5
ATOM 1197 O O . CYS A 1 5 ? 9.198 -2.318 1.242 1.00 0.00 5 CYS A O 5
ATOM 1204 N N . PHE A 1 6 ? 8.177 -0.533 0.328 1.00 0.00 6 PHE A N 5
ATOM 1205 C CA . PHE A 1 6 ? 9.365 0.308 0.412 1.00 0.00 6 PHE A CA 5
ATOM 1206 C C . PHE A 1 6 ? 9.863 0.396 1.849 1.00 0.00 6 PHE A C 5
ATOM 1207 O O . PHE A 1 6 ? 11.047 0.211 2.109 1.00 0.00 6 PHE A O 5
ATOM 1235 N N . ILE A 1 8 ? 10.271 2.619 5.352 1.00 0.00 8 ILE A N 5
ATOM 1236 C CA . ILE A 1 8 ? 11.198 3.711 5.638 1.00 0.00 8 ILE A CA 5
ATOM 1237 C C . ILE A 1 8 ? 12.602 3.182 5.928 1.00 0.00 8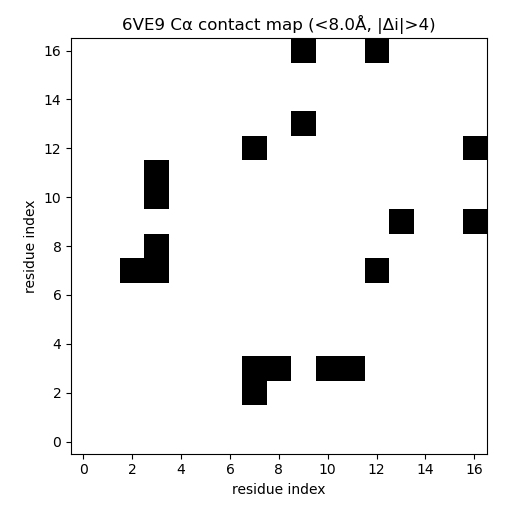 ILE A C 5
ATOM 1238 O O . ILE A 1 8 ? 13.592 3.730 5.444 1.00 0.00 8 ILE A O 5
ATOM 1254 N N . GLY A 1 9 ? 12.683 2.122 6.725 1.00 0.00 9 GLY A N 5
ATOM 1255 C CA . GLY A 1 9 ? 13.977 1.540 7.073 1.00 0.00 9 GLY A CA 5
ATOM 1256 C C . GLY A 1 9 ? 14.401 0.490 6.052 1.00 0.00 9 GLY A C 5
ATOM 1257 O O . GLY A 1 9 ? 15.527 0.513 5.554 1.00 0.00 9 GLY A O 5
ATOM 1261 N N . LEU A 1 10 ? 13.493 -0.430 5.746 1.00 0.00 10 LEU A N 5
ATOM 1262 C CA . LEU A 1 10 ? 13.781 -1.488 4.783 1.00 0.00 10 LEU A CA 5
ATOM 1263 C C . LEU A 1 10 ? 14.018 -0.903 3.393 1.00 0.00 10 LEU A C 5
ATOM 1264 O O . LEU A 1 10 ? 14.831 -1.416 2.623 1.00 0.00 10 LEU A O 5
ATOM 1280 N N . GLY A 1 11 ? 13.293 0.163 3.074 1.00 0.00 11 GLY A N 5
ATOM 1281 C CA . GLY A 1 11 ? 13.423 0.800 1.767 1.00 0.00 11 GLY A CA 5
ATOM 1282 C C . GLY A 1 11 ? 14.851 1.251 1.510 1.00 0.00 11 GLY A C 5
ATOM 1283 O O . GLY A 1 11 ? 15.401 1.012 0.438 1.00 0.00 11 GLY A O 5
ATOM 1287 N N . VAL A 1 12 ? 15.452 1.899 2.494 1.00 0.00 12 VAL A N 5
ATOM 1288 C CA . VAL A 1 12 ? 16.819 2.367 2.342 1.00 0.00 12 VAL A CA 5
ATOM 1289 C C . VAL A 1 12 ? 17.764 1.178 2.193 1.00 0.00 12 VAL A C 5
ATOM 1290 O O . VAL A 1 12 ? 18.705 1.210 1.407 1.00 0.00 12 VAL A O 5
ATOM 1303 N N . GLY A 1 13 ? 17.499 0.123 2.955 1.00 0.00 13 GLY A N 5
ATOM 1304 C CA . GLY A 1 13 ? 18.326 -1.076 2.895 1.00 0.00 13 GLY A CA 5
ATOM 1305 C C . GLY A 1 13 ? 18.234 -1.732 1.518 1.00 0.00 13 GLY A C 5
ATOM 1306 O O . GLY A 1 13 ? 19.227 -2.204 0.975 1.00 0.00 13 GLY A O 5
ATOM 1310 N N . ALA A 1 14 ? 17.032 -1.759 0.955 1.00 0.00 14 ALA A N 5
ATOM 1311 C CA . ALA A 1 14 ? 16.836 -2.360 -0.357 1.00 0.00 14 ALA A CA 5
ATOM 1312 C C . ALA A 1 14 ? 17.491 -1.511 -1.437 1.00 0.00 14 ALA A C 5
ATOM 1313 O O . ALA A 1 14 ? 18.048 -2.032 -2.402 1.00 0.00 14 ALA A O 5
ATOM 1320 N N . LEU A 1 15 ? 17.398 -0.198 -1.270 1.00 0.00 15 LEU A N 5
ATOM 1321 C CA . LEU A 1 15 ? 17.960 0.739 -2.233 1.00 0.00 15 LEU A CA 5
ATOM 1322 C C . LEU A 1 15 ? 19.405 1.068 -1.890 1.00 0.00 15 LEU A C 5
ATOM 1323 O O . LEU A 1 15 ? 20.321 0.808 -2.673 1.00 0.00 15 LEU A O 5
ATOM 1339 N N . PHE A 1 16 ? 19.598 1.644 -0.710 1.00 0.00 16 PHE A N 5
ATOM 1340 C CA . PHE A 1 16 ? 20.929 2.014 -0.257 1.00 0.00 16 PHE A CA 5
ATOM 1341 C C . PHE A 1 16 ? 21.712 0.783 0.169 1.00 0.00 16 PHE A C 5
ATOM 1342 O O . PHE A 1 16 ? 22.927 0.731 0.007 1.00 0.00 16 PHE A O 5
ATOM 1368 N N . ALA A 1 18 ? 21.222 -2.085 -1.165 1.00 0.00 18 ALA A N 5
ATOM 1369 C CA . ALA A 1 18 ? 21.371 -2.890 -2.377 1.00 0.00 18 ALA A CA 5
ATOM 1370 C C . ALA A 1 18 ? 22.754 -2.735 -3.018 1.00 0.00 18 ALA A C 5
ATOM 1371 O O . ALA A 1 18 ? 23.335 -3.710 -3.489 1.00 0.00 18 ALA A O 5
ATOM 1378 N N . LYS A 1 19 ? 23.275 -1.511 -3.044 1.00 0.00 19 LYS A N 5
ATOM 1379 C CA . LYS A 1 19 ? 24.585 -1.268 -3.644 1.00 0.00 19 LYS A CA 5
ATOM 1380 C C . LYS A 1 19 ? 25.631 -1.085 -2.560 1.00 0.00 19 LYS A C 5
ATOM 1381 O O . LYS A 1 19 ? 26.788 -1.481 -2.706 1.00 0.00 19 LYS A O 5
ATOM 1400 N N . PHE A 1 20 ? 25.196 -0.480 -1.471 1.00 0.00 20 PHE A N 5
ATOM 1401 C CA . PHE A 1 20 ? 26.052 -0.225 -0.332 1.00 0.00 20 PHE A CA 5
ATOM 1402 C C . PHE A 1 20 ? 25.767 -1.254 0.743 1.00 0.00 20 PHE A C 5
ATOM 1403 O O . PHE A 1 20 ? 24.916 -2.121 0.563 1.00 0.00 20 PHE A O 5
ATOM 1420 N N . CYS A 1 21 ? 26.486 -1.156 1.845 1.00 0.00 21 CYS A N 5
ATOM 1421 C CA . CYS A 1 21 ? 26.301 -2.081 2.959 1.00 0.00 21 CYS A CA 5
ATOM 1422 C C . CYS A 1 21 ? 26.406 -3.525 2.484 1.00 0.00 21 CYS A C 5
ATOM 1423 O O . CYS A 1 21 ? 27.177 -3.771 1.571 1.00 0.00 21 CYS A O 5
ATOM 1456 N N . PRO A 1 3 ? 5.970 1.238 -3.128 1.00 0.00 3 PRO A N 6
ATOM 1457 C CA . PRO A 1 3 ? 6.475 2.233 -2.139 1.00 0.00 3 PRO A CA 6
ATOM 1458 C C . PRO A 1 3 ? 6.241 1.787 -0.696 1.00 0.00 3 PRO A C 6
ATOM 1459 O O . PRO A 1 3 ? 6.920 2.249 0.221 1.00 0.00 3 PRO A O 6
ATOM 1470 N N . ALA A 1 4 ? 5.279 0.890 -0.503 1.00 0.00 4 ALA A N 6
ATOM 1471 C CA . ALA A 1 4 ? 4.973 0.397 0.836 1.00 0.00 4 ALA A CA 6
ATOM 1472 C C . ALA A 1 4 ? 5.888 -0.767 1.203 1.00 0.00 4 ALA A C 6
ATOM 1473 O O . ALA A 1 4 ? 6.182 -0.990 2.378 1.00 0.00 4 ALA A O 6
ATOM 1480 N N . CYS A 1 5 ? 6.345 -1.497 0.191 1.00 0.00 5 CYS A N 6
ATOM 1481 C CA . CYS A 1 5 ? 7.238 -2.627 0.421 1.00 0.00 5 CYS A CA 6
ATOM 1482 C C . CYS A 1 5 ? 8.659 -2.140 0.659 1.00 0.00 5 CYS A C 6
ATOM 1483 O O . CYS A 1 5 ? 9.456 -2.816 1.310 1.00 0.00 5 CYS A O 6
ATOM 1490 N N . PHE A 1 6 ? 8.977 -0.969 0.118 1.00 0.00 6 PHE A N 6
ATOM 1491 C CA . PHE A 1 6 ? 10.314 -0.418 0.274 1.00 0.00 6 PHE A CA 6
ATOM 1492 C C . PHE A 1 6 ? 10.666 -0.268 1.751 1.00 0.00 6 PHE A C 6
ATOM 1493 O O . PHE A 1 6 ? 11.735 -0.697 2.175 1.00 0.00 6 PHE A O 6
ATOM 1521 N N . ILE A 1 8 ? 10.149 2.773 4.752 1.00 0.00 8 ILE A N 6
ATOM 1522 C CA . ILE A 1 8 ? 10.790 4.053 5.047 1.00 0.00 8 ILE A CA 6
ATOM 1523 C C . ILE A 1 8 ? 11.914 3.884 6.067 1.00 0.00 8 ILE A C 6
ATOM 1524 O O . ILE A 1 8 ? 12.995 4.453 5.913 1.00 0.00 8 ILE A O 6
ATOM 1540 N N . GLY A 1 9 ? 11.649 3.107 7.111 1.00 0.00 9 GLY A N 6
ATOM 1541 C CA . GLY A 1 9 ? 12.644 2.881 8.154 1.00 0.00 9 GLY A CA 6
ATOM 1542 C C . GLY A 1 9 ? 13.773 1.994 7.649 1.00 0.00 9 GLY A C 6
ATOM 1543 O O . GLY A 1 9 ? 14.639 2.441 6.898 1.00 0.00 9 GLY A O 6
ATOM 1547 N N . LEU A 1 10 ? 13.753 0.734 8.065 1.00 0.00 10 LEU A N 6
ATOM 1548 C CA . LEU A 1 10 ? 14.779 -0.212 7.645 1.00 0.00 10 LEU A CA 6
ATOM 1549 C C . LEU A 1 10 ? 14.707 -0.426 6.140 1.00 0.00 10 LEU A C 6
ATOM 1550 O O . LEU A 1 10 ? 15.715 -0.682 5.490 1.00 0.00 10 LEU A O 6
ATOM 1566 N N . GLY A 1 11 ? 13.501 -0.333 5.599 1.00 0.00 11 GLY A N 6
ATOM 1567 C CA . GLY A 1 11 ? 13.295 -0.527 4.173 1.00 0.00 11 GLY A CA 6
ATOM 1568 C C . GLY A 1 11 ? 14.453 0.043 3.356 1.00 0.00 11 GLY A C 6
ATOM 1569 O O . GLY A 1 11 ? 14.689 -0.381 2.225 1.00 0.00 11 GLY A O 6
ATOM 1573 N N . VAL A 1 12 ? 15.177 0.996 3.934 1.00 0.00 12 VAL A N 6
ATOM 1574 C CA . VAL A 1 12 ? 16.312 1.604 3.245 1.00 0.00 12 VAL A CA 6
ATOM 1575 C C . VAL A 1 12 ? 17.383 0.557 2.976 1.00 0.00 12 VAL A C 6
ATOM 1576 O O . VAL A 1 12 ? 18.027 0.565 1.931 1.00 0.00 12 VAL A O 6
ATOM 1589 N N . GLY A 1 13 ? 17.575 -0.343 3.929 1.00 0.00 13 GLY A N 6
ATOM 1590 C CA . GLY A 1 13 ? 18.576 -1.384 3.776 1.00 0.00 13 GLY A CA 6
ATOM 1591 C C . GLY A 1 13 ? 18.360 -2.148 2.476 1.00 0.00 13 GLY A C 6
ATOM 1592 O O . GLY A 1 13 ? 19.271 -2.260 1.665 1.00 0.00 13 GLY A O 6
ATOM 1596 N N . ALA A 1 14 ? 17.152 -2.659 2.269 1.00 0.00 14 ALA A N 6
ATOM 1597 C CA . ALA A 1 14 ? 16.853 -3.396 1.045 1.00 0.00 14 ALA A CA 6
ATOM 1598 C C . ALA A 1 14 ? 16.907 -2.464 -0.162 1.00 0.00 14 ALA A C 6
ATOM 1599 O O . ALA A 1 14 ? 17.442 -2.816 -1.214 1.00 0.00 14 ALA A O 6
ATOM 1606 N N . LEU A 1 15 ? 16.351 -1.271 0.009 1.00 0.00 15 LEU A N 6
ATOM 1607 C CA . LEU A 1 15 ? 16.331 -0.274 -1.057 1.00 0.00 15 LEU A CA 6
ATOM 1608 C C . LEU A 1 15 ? 17.737 0.187 -1.405 1.00 0.00 15 LEU A C 6
ATOM 1609 O O . LEU A 1 15 ? 18.216 -0.019 -2.520 1.00 0.00 15 LEU A O 6
ATOM 1625 N N . PHE A 1 16 ? 18.387 0.815 -0.440 1.00 0.00 16 PHE A N 6
ATOM 1626 C CA . PHE A 1 16 ? 19.737 1.317 -0.634 1.00 0.00 16 PHE A CA 6
ATOM 1627 C C . PHE A 1 16 ? 20.748 0.176 -0.611 1.00 0.00 16 PHE A C 6
ATOM 1628 O O . PHE A 1 16 ? 21.819 0.278 -1.209 1.00 0.00 16 PHE A O 6
ATOM 1654 N N . ALA A 1 18 ? 20.792 -2.322 -2.163 1.00 0.00 18 ALA A N 6
ATOM 1655 C CA . ALA A 1 18 ? 21.000 -2.763 -3.539 1.00 0.00 18 ALA A CA 6
ATOM 1656 C C . ALA A 1 18 ? 22.117 -1.982 -4.236 1.00 0.00 18 ALA A C 6
ATOM 1657 O O . ALA A 1 18 ? 22.895 -2.554 -5.000 1.00 0.00 18 ALA A O 6
ATOM 1664 N N . LYS A 1 19 ? 22.187 -0.678 -3.984 1.00 0.00 19 LYS A N 6
ATOM 1665 C CA . LYS A 1 19 ? 23.210 0.155 -4.608 1.00 0.00 19 LYS A CA 6
ATOM 1666 C C . LYS A 1 19 ? 24.331 0.424 -3.621 1.00 0.00 19 LYS A C 6
ATOM 1667 O O . LYS A 1 19 ? 25.428 0.840 -3.990 1.00 0.00 19 LYS A O 6
ATOM 1686 N N . PHE A 1 20 ? 24.024 0.181 -2.362 1.00 0.00 20 PHE A N 6
ATOM 1687 C CA . PHE A 1 20 ? 24.969 0.385 -1.283 1.00 0.00 20 PHE A CA 6
ATOM 1688 C C . PHE A 1 20 ? 25.073 -0.881 -0.458 1.00 0.00 20 PHE A C 6
ATOM 1689 O O . PHE A 1 20 ? 24.383 -1.857 -0.725 1.00 0.00 20 PHE A O 6
ATOM 1706 N N . CYS A 1 21 ? 25.939 -0.856 0.533 1.00 0.00 21 CYS A N 6
ATOM 1707 C CA . CYS A 1 21 ? 26.123 -2.009 1.408 1.00 0.00 21 CYS A CA 6
ATOM 1708 C C . CYS A 1 21 ? 26.409 -3.270 0.595 1.00 0.00 21 CYS A C 6
ATOM 1709 O O . CYS A 1 21 ? 26.417 -3.180 -0.621 1.00 0.00 21 CYS A O 6
ATOM 1742 N N . PRO A 1 3 ? 4.171 0.853 -2.054 1.00 0.00 3 PRO A N 7
ATOM 1743 C CA . PRO A 1 3 ? 4.342 1.971 -1.077 1.00 0.00 3 PRO A CA 7
ATOM 1744 C C . PRO A 1 3 ? 4.605 1.469 0.341 1.00 0.00 3 PRO A C 7
ATOM 1745 O O . PRO A 1 3 ? 5.373 2.075 1.089 1.00 0.00 3 PRO A O 7
ATOM 1756 N N . ALA A 1 4 ? 3.966 0.362 0.708 1.00 0.00 4 ALA A N 7
ATOM 1757 C CA . ALA A 1 4 ? 4.147 -0.201 2.041 1.00 0.00 4 ALA A CA 7
ATOM 1758 C C . ALA A 1 4 ? 5.381 -1.095 2.079 1.00 0.00 4 ALA A C 7
ATOM 1759 O O . ALA A 1 4 ? 6.013 -1.255 3.124 1.00 0.00 4 ALA A O 7
ATOM 1766 N N . CYS A 1 5 ? 5.722 -1.667 0.931 1.00 0.00 5 CYS A N 7
ATOM 1767 C CA . CYS A 1 5 ? 6.888 -2.537 0.833 1.00 0.00 5 CYS A CA 7
ATOM 1768 C C . CYS A 1 5 ? 8.171 -1.717 0.843 1.00 0.00 5 CYS A C 7
ATOM 1769 O O . CYS A 1 5 ? 9.215 -2.186 1.298 1.00 0.00 5 CYS A O 7
ATOM 1776 N N . PHE A 1 6 ? 8.091 -0.495 0.326 1.00 0.00 6 PHE A N 7
ATOM 1777 C CA . PHE A 1 6 ? 9.262 0.372 0.270 1.00 0.00 6 PHE A CA 7
ATOM 1778 C C . PHE A 1 6 ? 9.844 0.594 1.660 1.00 0.00 6 PHE A C 7
ATOM 1779 O O . PHE A 1 6 ? 11.042 0.436 1.861 1.00 0.00 6 PHE A O 7
ATOM 1807 N N . ILE A 1 8 ? 10.605 2.984 5.017 1.00 0.00 8 ILE A N 7
ATOM 1808 C CA . ILE A 1 8 ? 11.668 3.970 5.185 1.00 0.00 8 ILE A CA 7
ATOM 1809 C C . ILE A 1 8 ? 13.010 3.286 5.431 1.00 0.00 8 ILE A C 7
ATOM 1810 O O . ILE A 1 8 ? 14.028 3.673 4.858 1.00 0.00 8 ILE A O 7
ATOM 1826 N N . GLY A 1 9 ? 13.006 2.269 6.287 1.00 0.00 9 GLY A N 7
ATOM 1827 C CA . GLY A 1 9 ? 14.234 1.544 6.598 1.00 0.00 9 GLY A CA 7
ATOM 1828 C C . GLY A 1 9 ? 14.414 0.343 5.676 1.00 0.00 9 GLY A C 7
ATOM 1829 O O . GLY A 1 9 ? 15.515 0.075 5.197 1.00 0.00 9 GLY A O 7
ATOM 1833 N N . LEU A 1 10 ? 13.326 -0.379 5.434 1.00 0.00 10 LEU A N 7
ATOM 1834 C CA . LEU A 1 10 ? 13.369 -1.549 4.573 1.00 0.00 10 LEU A CA 7
ATOM 1835 C C . LEU A 1 10 ? 13.769 -1.161 3.154 1.00 0.00 10 LEU A C 7
ATOM 1836 O O . LEU A 1 10 ? 14.603 -1.819 2.531 1.00 0.00 10 LEU A O 7
ATOM 1852 N N . GLY A 1 11 ? 13.172 -0.087 2.652 1.00 0.00 11 GLY A N 7
ATOM 1853 C CA . GLY A 1 11 ? 13.476 0.385 1.306 1.00 0.00 11 GLY A CA 7
ATOM 1854 C C . GLY A 1 11 ? 14.916 0.859 1.226 1.00 0.00 11 GLY A C 7
ATOM 1855 O O . GLY A 1 11 ? 15.590 0.676 0.214 1.00 0.00 11 GLY A O 7
ATOM 1859 N N . VAL A 1 12 ? 15.383 1.465 2.308 1.00 0.00 12 VAL A N 7
ATOM 1860 C CA . VAL A 1 12 ? 16.748 1.961 2.360 1.00 0.00 12 VAL A CA 7
ATOM 1861 C C . VAL A 1 12 ? 17.730 0.808 2.188 1.00 0.00 12 VAL A C 7
ATOM 1862 O O . VAL A 1 12 ? 18.673 0.898 1.407 1.00 0.00 12 VAL A O 7
ATOM 1875 N N . GLY A 1 13 ? 17.495 -0.279 2.910 1.00 0.00 13 GLY A N 7
ATOM 1876 C CA . GLY A 1 13 ? 18.365 -1.443 2.810 1.00 0.00 13 GLY A CA 7
ATOM 1877 C C . GLY A 1 13 ? 18.270 -2.070 1.422 1.00 0.00 13 GLY A C 7
ATOM 1878 O O . GLY A 1 13 ? 19.269 -2.508 0.854 1.00 0.00 13 GLY A O 7
ATOM 1882 N N . ALA A 1 14 ? 17.057 -2.107 0.881 1.00 0.00 14 ALA A N 7
ATOM 1883 C CA . ALA A 1 14 ? 16.835 -2.676 -0.441 1.00 0.00 14 ALA A CA 7
ATOM 1884 C C . ALA A 1 14 ? 17.445 -1.787 -1.515 1.00 0.00 14 ALA A C 7
ATOM 1885 O O . ALA A 1 14 ? 17.999 -2.269 -2.503 1.00 0.00 14 ALA A O 7
ATOM 1892 N N . LEU A 1 15 ? 17.318 -0.484 -1.314 1.00 0.00 15 LEU A N 7
ATOM 1893 C CA . LEU A 1 15 ? 17.833 0.491 -2.264 1.00 0.00 15 LEU A CA 7
ATOM 1894 C C . LEU A 1 15 ? 19.237 0.927 -1.894 1.00 0.00 15 LEU A C 7
ATOM 1895 O O . LEU A 1 15 ? 20.194 0.705 -2.636 1.00 0.00 15 LEU A O 7
ATOM 1911 N N . PHE A 1 16 ? 19.341 1.563 -0.738 1.00 0.00 16 PHE A N 7
ATOM 1912 C CA . PHE A 1 16 ? 20.617 2.053 -0.255 1.00 0.00 16 PHE A CA 7
ATOM 1913 C C . PHE A 1 16 ? 21.475 0.901 0.243 1.00 0.00 16 PHE A C 7
ATOM 1914 O O . PHE A 1 16 ? 22.700 0.946 0.155 1.00 0.00 16 PHE A O 7
ATOM 1940 N N . ALA A 1 18 ? 21.235 -2.022 -1.056 1.00 0.00 18 ALA A N 7
ATOM 1941 C CA . ALA A 1 18 ? 21.475 -2.860 -2.235 1.00 0.00 18 ALA A CA 7
ATOM 1942 C C . ALA A 1 18 ? 22.874 -2.674 -2.834 1.00 0.00 18 ALA A C 7
ATOM 1943 O O . ALA A 1 18 ? 23.516 -3.653 -3.212 1.00 0.00 18 ALA A O 7
ATOM 1950 N N . LYS A 1 19 ? 23.355 -1.434 -2.922 1.00 0.00 19 LYS A N 7
ATOM 1951 C CA . LYS A 1 19 ? 24.684 -1.194 -3.480 1.00 0.00 19 LYS A CA 7
ATOM 1952 C C . LYS A 1 19 ? 25.663 -0.928 -2.358 1.00 0.00 19 LYS A C 7
ATOM 1953 O O . LYS A 1 19 ? 26.826 -1.328 -2.410 1.00 0.00 19 LYS A O 7
ATOM 1972 N N . PHE A 1 20 ? 25.161 -0.265 -1.334 1.00 0.00 20 PHE A N 7
ATOM 1973 C CA . PHE A 1 20 ? 25.957 0.051 -0.170 1.00 0.00 20 PHE A CA 7
ATOM 1974 C C . PHE A 1 20 ? 25.647 -0.959 0.920 1.00 0.00 20 PHE A C 7
ATOM 1975 O O . PHE A 1 20 ? 24.784 -1.820 0.750 1.00 0.00 20 PHE A O 7
ATOM 1992 N N . CYS A 1 21 ? 26.358 -0.862 2.023 1.00 0.00 21 CYS A N 7
ATOM 1993 C CA . CYS A 1 21 ? 26.144 -1.780 3.135 1.00 0.00 21 CYS A CA 7
ATOM 1994 C C . CYS A 1 21 ? 26.184 -3.225 2.649 1.00 0.00 21 CYS A C 7
ATOM 1995 O O . CYS A 1 21 ? 26.677 -3.448 1.557 1.00 0.00 21 CYS A O 7
ATOM 2028 N N . PRO A 1 3 ? 3.690 0.710 -2.267 1.00 0.00 3 PRO A N 8
ATOM 2029 C CA . PRO A 1 3 ? 4.092 1.933 -1.512 1.00 0.00 3 PRO A CA 8
ATOM 2030 C C . PRO A 1 3 ? 4.484 1.625 -0.067 1.00 0.00 3 PRO A C 8
ATOM 2031 O O . PRO A 1 3 ? 5.256 2.364 0.545 1.00 0.00 3 PRO A O 8
ATOM 2042 N N . ALA A 1 4 ? 3.947 0.534 0.474 1.00 0.00 4 ALA A N 8
ATOM 2043 C CA . ALA A 1 4 ? 4.255 0.149 1.848 1.00 0.00 4 ALA A CA 8
ATOM 2044 C C . ALA A 1 4 ? 5.507 -0.722 1.896 1.00 0.00 4 ALA A C 8
ATOM 2045 O O . ALA A 1 4 ? 6.225 -0.741 2.896 1.00 0.00 4 ALA A O 8
ATOM 2052 N N . CYS A 1 5 ? 5.764 -1.436 0.807 1.00 0.00 5 CYS A N 8
ATOM 2053 C CA . CYS A 1 5 ? 6.934 -2.303 0.726 1.00 0.00 5 CYS A CA 8
ATOM 2054 C C . CYS A 1 5 ? 8.218 -1.483 0.751 1.00 0.00 5 CYS A C 8
ATOM 2055 O O . CYS A 1 5 ? 9.269 -1.971 1.168 1.00 0.00 5 CYS A O 8
ATOM 2062 N N . PHE A 1 6 ? 8.133 -0.241 0.287 1.00 0.00 6 PHE A N 8
ATOM 2063 C CA . PHE 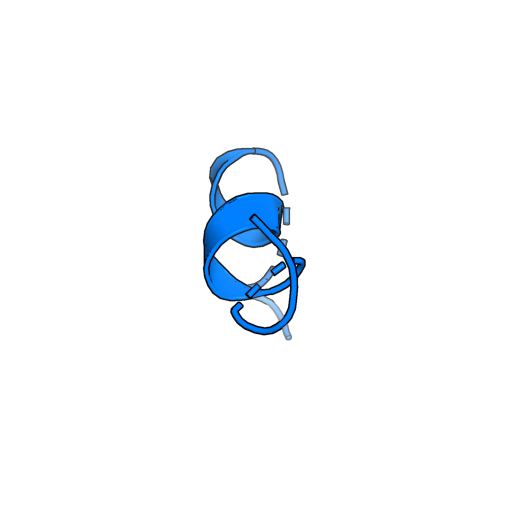A 1 6 ? 9.305 0.624 0.249 1.00 0.00 6 PHE A CA 8
ATOM 2064 C C . PHE A 1 6 ? 9.907 0.774 1.644 1.00 0.00 6 PHE A C 8
ATOM 2065 O O . PHE A 1 6 ? 11.109 0.605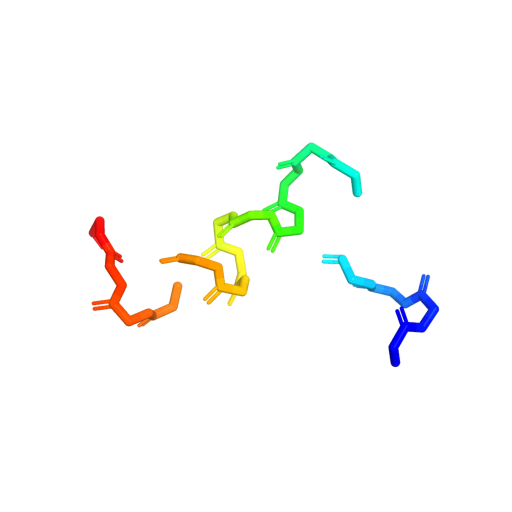 1.823 1.00 0.00 6 PHE A O 8
ATOM 2093 N N . ILE A 1 8 ? 10.732 2.931 5.166 1.00 0.00 8 ILE A N 8
ATOM 2094 C CA . ILE A 1 8 ? 11.805 3.898 5.378 1.00 0.00 8 ILE A CA 8
ATOM 2095 C C . ILE A 1 8 ? 13.140 3.189 5.587 1.00 0.00 8 ILE A C 8
ATOM 2096 O O . ILE A 1 8 ? 14.168 3.616 5.062 1.00 0.00 8 ILE A O 8
ATOM 2112 N N . GLY A 1 9 ? 13.119 2.106 6.357 1.00 0.00 9 GLY A N 8
ATOM 2113 C CA . GLY A 1 9 ? 14.337 1.350 6.628 1.00 0.00 9 GLY A CA 8
ATOM 2114 C C . GLY A 1 9 ? 14.482 0.177 5.665 1.00 0.00 9 GLY A C 8
ATOM 2115 O O . GLY A 1 9 ? 15.576 -0.102 5.172 1.00 0.00 9 GLY A O 8
ATOM 2119 N N . LEU A 1 10 ? 13.375 -0.511 5.406 1.00 0.00 10 LEU A N 8
ATOM 2120 C CA . LEU A 1 10 ? 13.387 -1.656 4.508 1.00 0.00 10 LEU A CA 8
ATOM 2121 C C . LEU A 1 10 ? 13.793 -1.232 3.099 1.00 0.00 10 LEU A C 8
ATOM 2122 O O . LEU A 1 10 ? 14.609 -1.889 2.454 1.00 0.00 10 LEU A O 8
ATOM 2138 N N . GLY A 1 11 ? 13.221 -0.128 2.633 1.00 0.00 11 GLY A N 8
ATOM 2139 C CA . GLY A 1 11 ? 13.536 0.380 1.304 1.00 0.00 11 GLY A CA 8
ATOM 2140 C C . GLY A 1 11 ? 14.983 0.834 1.236 1.00 0.00 11 GLY A C 8
ATOM 2141 O O . GLY A 1 11 ? 15.660 0.649 0.227 1.00 0.00 11 GLY A O 8
ATOM 2145 N N . VAL A 1 12 ? 15.450 1.429 2.323 1.00 0.00 12 VAL A N 8
ATOM 2146 C CA . VAL A 1 12 ? 16.818 1.908 2.387 1.00 0.00 12 VAL A CA 8
ATOM 2147 C C . VAL A 1 12 ? 17.789 0.747 2.212 1.00 0.00 12 VAL A C 8
ATOM 2148 O O . VAL A 1 12 ? 18.741 0.836 1.443 1.00 0.00 12 VAL A O 8
ATOM 2161 N N . GLY A 1 13 ? 17.536 -0.348 2.917 1.00 0.00 13 GLY A N 8
ATOM 2162 C CA . GLY A 1 13 ? 18.395 -1.521 2.813 1.00 0.00 13 GLY A CA 8
ATOM 2163 C C . GLY A 1 13 ? 18.315 -2.129 1.416 1.00 0.00 13 GLY A C 8
ATOM 2164 O O . GLY A 1 13 ? 19.320 -2.560 0.854 1.00 0.00 13 GLY A O 8
ATOM 2168 N N . ALA A 1 14 ? 17.109 -2.158 0.861 1.00 0.00 14 ALA A N 8
ATOM 2169 C CA . ALA A 1 14 ? 16.904 -2.710 -0.471 1.00 0.00 14 ALA A CA 8
ATOM 2170 C C . ALA A 1 14 ? 17.523 -1.804 -1.527 1.00 0.00 14 ALA A C 8
ATOM 2171 O O . ALA A 1 14 ? 18.101 -2.271 -2.508 1.00 0.00 14 ALA A O 8
ATOM 2178 N N . LEU A 1 15 ? 17.375 -0.503 -1.317 1.00 0.00 15 LEU A N 8
ATOM 2179 C CA . LEU A 1 15 ? 17.896 0.484 -2.252 1.00 0.00 15 LEU A CA 8
ATOM 2180 C C . LEU A 1 15 ? 19.292 0.930 -1.860 1.00 0.00 15 LEU A C 8
ATOM 2181 O O . LEU A 1 15 ? 20.259 0.726 -2.595 1.00 0.00 15 LEU A O 8
ATOM 2197 N N . PHE A 1 16 ? 19.380 1.550 -0.694 1.00 0.00 16 PHE A N 8
ATOM 2198 C CA . PHE A 1 16 ? 20.649 2.044 -0.194 1.00 0.00 16 PHE A CA 8
ATOM 2199 C C . PHE A 1 16 ? 21.511 0.892 0.294 1.00 0.00 16 PHE A C 8
ATOM 2200 O O . PHE A 1 16 ? 22.735 0.945 0.212 1.00 0.00 16 PHE A O 8
ATOM 2226 N N . ALA A 1 18 ? 21.296 -2.007 -1.050 1.00 0.00 18 ALA A N 8
ATOM 2227 C CA . ALA A 1 18 ? 21.550 -2.820 -2.243 1.00 0.00 18 ALA A CA 8
ATOM 2228 C C . ALA A 1 18 ? 22.955 -2.615 -2.822 1.00 0.00 18 ALA A C 8
ATOM 2229 O O . ALA A 1 18 ? 23.607 -3.583 -3.212 1.00 0.00 18 ALA A O 8
ATOM 2236 N N . LYS A 1 19 ? 23.427 -1.370 -2.877 1.00 0.00 19 LYS A N 8
ATOM 2237 C CA . LYS A 1 19 ? 24.762 -1.107 -3.415 1.00 0.00 19 LYS A CA 8
ATOM 2238 C C . LYS A 1 19 ? 25.729 -0.852 -2.278 1.00 0.00 19 LYS A C 8
ATOM 2239 O O . LYS A 1 19 ? 26.897 -1.235 -2.327 1.00 0.00 19 LYS A O 8
ATOM 2258 N N . PHE A 1 20 ? 25.209 -0.211 -1.249 1.00 0.00 20 PHE A N 8
ATOM 2259 C CA . PHE A 1 20 ? 25.988 0.101 -0.072 1.00 0.00 20 PHE A CA 8
ATOM 2260 C C . PHE A 1 20 ? 25.685 -0.928 1.002 1.00 0.00 20 PHE A C 8
ATOM 2261 O O . PHE A 1 20 ? 24.849 -1.809 0.807 1.00 0.00 20 PHE A O 8
ATOM 2278 N N . CYS A 1 21 ? 26.374 -0.824 2.118 1.00 0.00 21 CYS A N 8
ATOM 2279 C CA . CYS A 1 21 ? 26.168 -1.757 3.218 1.00 0.00 21 CYS A CA 8
ATOM 2280 C C . CYS A 1 21 ? 26.260 -3.199 2.724 1.00 0.00 21 CYS A C 8
ATOM 2281 O O . CYS A 1 21 ? 25.510 -4.023 3.220 1.00 0.00 21 CYS A O 8
ATOM 2314 N N . PRO A 1 3 ? 5.654 1.462 -2.904 1.00 0.00 3 PRO A N 9
ATOM 2315 C CA . PRO A 1 3 ? 6.178 2.387 -1.856 1.00 0.00 3 PRO A CA 9
ATOM 2316 C C . PRO A 1 3 ? 6.041 1.803 -0.453 1.00 0.00 3 PRO A C 9
ATOM 2317 O O . PRO A 1 3 ? 6.905 2.005 0.400 1.00 0.00 3 PRO A O 9
ATOM 2328 N N . ALA A 1 4 ? 4.951 1.079 -0.223 1.00 0.00 4 ALA A N 9
ATOM 2329 C CA . ALA A 1 4 ? 4.713 0.469 1.081 1.00 0.00 4 ALA A CA 9
ATOM 2330 C C . ALA A 1 4 ? 5.690 -0.676 1.326 1.00 0.00 4 ALA A C 9
ATOM 2331 O O . ALA A 1 4 ? 6.032 -0.979 2.469 1.00 0.00 4 ALA A O 9
ATOM 2338 N N . CYS A 1 5 ? 6.137 -1.306 0.245 1.00 0.00 5 CYS A N 9
ATOM 2339 C CA . CYS A 1 5 ? 7.078 -2.414 0.352 1.00 0.00 5 CYS A CA 9
ATOM 2340 C C . CYS A 1 5 ? 8.508 -1.896 0.445 1.00 0.00 5 CYS A C 9
ATOM 2341 O O . CYS A 1 5 ? 9.422 -2.630 0.825 1.00 0.00 5 CYS A O 9
ATOM 2348 N N . PHE A 1 6 ? 8.699 -0.629 0.087 1.00 0.00 6 PHE A N 9
ATOM 2349 C CA . PHE A 1 6 ? 10.026 -0.032 0.127 1.00 0.00 6 PHE A CA 9
ATOM 2350 C C . PHE A 1 6 ? 10.610 -0.115 1.529 1.00 0.00 6 PHE A C 9
ATOM 2351 O O . PHE A 1 6 ? 11.740 -0.560 1.698 1.00 0.00 6 PHE A O 9
ATOM 2379 N N . ILE A 1 8 ? 10.152 2.258 5.213 1.00 0.00 8 ILE A N 9
ATOM 2380 C CA . ILE A 1 8 ? 10.579 3.566 5.697 1.00 0.00 8 ILE A CA 9
ATOM 2381 C C . ILE A 1 8 ? 11.910 3.465 6.432 1.00 0.00 8 ILE A C 9
ATOM 2382 O O . ILE A 1 8 ? 12.801 4.295 6.242 1.00 0.00 8 ILE A O 9
ATOM 2398 N N . GLY A 1 9 ? 12.037 2.448 7.278 1.00 0.00 9 GLY A N 9
ATOM 2399 C CA . GLY A 1 9 ? 13.262 2.255 8.046 1.00 0.00 9 GLY A CA 9
ATOM 2400 C C . GLY A 1 9 ? 14.228 1.334 7.313 1.00 0.00 9 GLY A C 9
ATOM 2401 O O . GLY A 1 9 ? 15.084 1.792 6.557 1.00 0.00 9 GLY A O 9
ATOM 2405 N N . LEU A 1 10 ? 14.085 0.034 7.541 1.00 0.00 10 LEU A N 9
ATOM 2406 C CA . LEU A 1 10 ? 14.954 -0.943 6.897 1.00 0.00 10 LEU A CA 9
ATOM 2407 C C . LEU A 1 10 ? 14.837 -0.840 5.381 1.00 0.00 10 LEU A C 9
ATOM 2408 O O . LEU A 1 10 ? 15.798 -1.092 4.656 1.00 0.00 10 LEU A O 9
ATOM 2424 N N . GLY A 1 11 ? 13.649 -0.488 4.906 1.00 0.00 11 GLY A N 9
ATOM 2425 C CA . GLY A 1 11 ? 13.419 -0.366 3.476 1.00 0.00 11 GLY A CA 9
ATOM 2426 C C . GLY A 1 11 ? 14.635 0.221 2.772 1.00 0.00 11 GLY A C 9
ATOM 2427 O O . GLY A 1 11 ? 14.918 -0.108 1.620 1.00 0.00 11 GLY A O 9
ATOM 2431 N N . VAL A 1 12 ? 15.350 1.093 3.473 1.00 0.00 12 VAL A N 9
ATOM 2432 C CA . VAL A 1 12 ? 16.536 1.725 2.904 1.00 0.00 12 VAL A CA 9
ATOM 2433 C C . VAL A 1 12 ? 17.580 0.670 2.550 1.00 0.00 12 VAL A C 9
ATOM 2434 O O . VAL A 1 12 ? 18.237 0.759 1.514 1.00 0.00 12 VAL A O 9
ATOM 2447 N N . GLY A 1 13 ? 17.725 -0.330 3.415 1.00 0.00 13 GLY A N 9
ATOM 2448 C CA . GLY A 1 13 ? 18.689 -1.400 3.175 1.00 0.00 13 GLY A CA 9
ATOM 2449 C C . GLY A 1 13 ? 18.397 -2.102 1.851 1.00 0.00 13 GLY A C 9
ATOM 2450 O O . GLY A 1 13 ? 19.285 -2.291 1.026 1.00 0.00 13 GL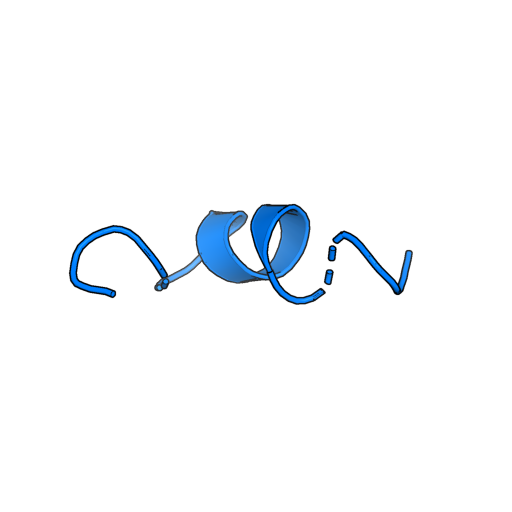Y A O 9
ATOM 2454 N N . ALA A 1 14 ? 17.143 -2.475 1.648 1.00 0.00 14 ALA A N 9
ATOM 2455 C CA . ALA A 1 14 ? 16.742 -3.136 0.410 1.00 0.00 14 ALA A CA 9
ATOM 2456 C C . ALA A 1 14 ? 16.777 -2.153 -0.755 1.00 0.00 14 ALA A C 9
ATOM 2457 O O . ALA A 1 14 ? 17.112 -2.517 -1.882 1.00 0.00 14 ALA A O 9
ATOM 2464 N N . LEU A 1 15 ? 16.413 -0.904 -0.478 1.00 0.00 15 LEU A N 9
ATOM 2465 C CA . LEU A 1 15 ? 16.394 0.123 -1.513 1.00 0.00 15 LEU A CA 9
ATOM 2466 C C . LEU A 1 15 ? 17.809 0.562 -1.868 1.00 0.00 15 LEU A C 9
ATOM 2467 O O . LEU A 1 15 ? 18.278 0.338 -2.983 1.00 0.00 15 LEU A O 9
ATOM 2483 N N . PHE A 1 16 ? 18.479 1.198 -0.913 1.00 0.00 16 PHE A N 9
ATOM 2484 C CA . PHE A 1 16 ? 19.838 1.678 -1.138 1.00 0.00 16 PHE A CA 9
ATOM 2485 C C . PHE A 1 16 ? 20.862 0.673 -0.628 1.00 0.00 16 PHE A C 9
ATOM 2486 O O . PHE A 1 16 ? 21.965 0.571 -1.165 1.00 0.00 16 PHE A O 9
ATOM 2512 N N . ALA A 1 18 ? 20.662 -2.358 -0.924 1.00 0.00 18 ALA A N 9
ATOM 2513 C CA . ALA A 1 18 ? 20.731 -3.450 -1.889 1.00 0.00 18 ALA A CA 9
ATOM 2514 C C . ALA A 1 18 ? 21.908 -3.265 -2.841 1.00 0.00 18 ALA A C 9
ATOM 2515 O O . ALA A 1 18 ? 22.628 -4.219 -3.140 1.00 0.00 18 ALA A O 9
ATOM 2522 N N . LYS A 1 19 ? 22.112 -2.031 -3.291 1.00 0.00 19 LYS A N 9
ATOM 2523 C CA . LYS A 1 19 ? 23.214 -1.730 -4.194 1.00 0.00 19 LYS A CA 9
ATOM 2524 C C . LYS A 1 19 ? 24.376 -1.107 -3.428 1.00 0.00 19 LYS A C 9
ATOM 2525 O O . LYS A 1 19 ? 25.537 -1.297 -3.779 1.00 0.00 19 LYS A O 9
ATOM 2544 N N . PHE A 1 20 ? 24.050 -0.368 -2.378 1.00 0.00 20 PHE A N 9
ATOM 2545 C CA . PHE A 1 20 ? 25.059 0.282 -1.551 1.00 0.00 20 PHE A CA 9
ATOM 2546 C C . PHE A 1 20 ? 25.201 -0.459 -0.229 1.00 0.00 20 PHE A C 9
ATOM 2547 O O . PHE A 1 20 ? 24.553 -1.479 -0.016 1.00 0.00 20 PHE A O 9
ATOM 2564 N N . CYS A 1 21 ? 26.059 0.050 0.638 1.00 0.00 21 CYS A N 9
ATOM 2565 C CA . CYS A 1 21 ? 26.276 -0.563 1.951 1.00 0.00 21 CYS A CA 9
ATOM 2566 C C . CYS A 1 21 ? 26.602 -2.043 1.806 1.00 0.00 21 CYS A C 9
ATOM 2567 O O . CYS A 1 21 ? 26.052 -2.826 2.565 1.00 0.00 21 CYS A O 9
ATOM 2600 N N . PRO A 1 3 ? 3.798 0.710 -2.214 1.00 0.00 3 PRO A N 10
ATOM 2601 C CA . PRO A 1 3 ? 4.059 1.912 -1.365 1.00 0.00 3 PRO A CA 10
ATOM 2602 C C . PRO A 1 3 ? 4.508 1.543 0.048 1.00 0.00 3 PRO A C 10
ATOM 2603 O O . PRO A 1 3 ? 5.343 2.227 0.641 1.00 0.00 3 PRO A O 10
ATOM 2614 N N . ALA A 1 4 ? 3.951 0.461 0.585 1.00 0.00 4 ALA A N 10
ATOM 2615 C CA . ALA A 1 4 ? 4.305 0.021 1.930 1.00 0.00 4 ALA A CA 10
ATOM 2616 C C . ALA A 1 4 ? 5.564 -0.841 1.900 1.00 0.00 4 ALA A C 10
ATOM 2617 O O . ALA A 1 4 ? 6.312 -0.900 2.876 1.00 0.00 4 ALA A O 10
ATOM 2624 N N . CYS A 1 5 ? 5.792 -1.500 0.771 1.00 0.00 5 CYS A N 10
ATOM 2625 C CA . CYS A 1 5 ? 6.965 -2.352 0.615 1.00 0.00 5 CYS A CA 10
ATOM 2626 C C . CYS A 1 5 ? 8.2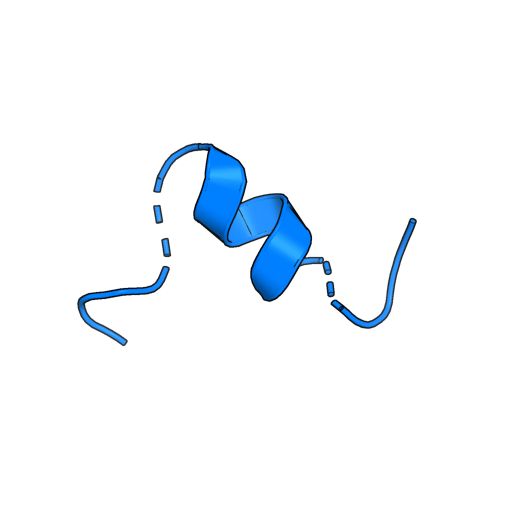44 -1.522 0.646 1.00 0.00 5 CYS A C 10
ATOM 2627 O O . CYS A 1 5 ? 9.292 -1.997 1.082 1.00 0.00 5 CYS A O 10
ATOM 2634 N N . PHE A 1 6 ? 8.154 -0.284 0.170 1.00 0.00 6 PHE A N 10
ATOM 2635 C CA . PHE A 1 6 ? 9.320 0.592 0.141 1.00 0.00 6 PHE A CA 10
ATOM 2636 C C . PHE A 1 6 ? 9.897 0.762 1.543 1.00 0.00 6 PHE A C 10
ATOM 2637 O O . PHE A 1 6 ? 11.097 0.605 1.746 1.00 0.00 6 PHE A O 10
ATOM 2665 N N . ILE A 1 8 ? 10.627 2.993 5.034 1.00 0.00 8 ILE A N 10
ATOM 2666 C CA . ILE A 1 8 ? 11.685 3.975 5.247 1.00 0.00 8 ILE A CA 10
ATOM 2667 C C . ILE A 1 8 ? 13.019 3.283 5.511 1.00 0.00 8 ILE A C 10
ATOM 2668 O O . ILE A 1 8 ? 14.057 3.702 4.996 1.00 0.00 8 ILE A O 10
ATOM 2684 N N . GLY A 1 9 ? 12.987 2.225 6.313 1.00 0.00 9 GLY A N 10
ATOM 2685 C CA . GLY A 1 9 ? 14.204 1.487 6.634 1.00 0.00 9 GLY A CA 10
ATOM 2686 C C . GLY A 1 9 ? 14.380 0.289 5.706 1.00 0.00 9 GLY A C 10
ATOM 2687 O O . GLY A 1 9 ? 15.486 0.001 5.251 1.00 0.00 9 GLY A O 10
ATOM 2691 N N . LEU A 1 10 ? 13.282 -0.407 5.435 1.00 0.00 10 LEU A N 10
ATOM 2692 C CA . LEU A 1 10 ? 13.317 -1.574 4.567 1.00 0.00 10 LEU A CA 10
ATOM 2693 C C . LEU A 1 10 ? 13.755 -1.186 3.159 1.00 0.00 10 LEU A C 10
ATOM 2694 O O . LEU A 1 10 ? 14.583 -1.862 2.548 1.00 0.00 10 LEU A O 10
ATOM 2710 N N . GLY A 1 11 ? 13.197 -0.092 2.651 1.00 0.00 11 GLY A N 10
ATOM 2711 C CA . GLY A 1 11 ? 13.542 0.379 1.316 1.00 0.00 11 GLY A CA 10
ATOM 2712 C C . GLY A 1 11 ? 14.992 0.829 1.266 1.00 0.00 11 GLY A C 10
ATOM 2713 O O . GLY A 1 11 ? 15.688 0.618 0.277 1.00 0.00 11 GLY A O 10
ATOM 2717 N N . VAL A 1 12 ? 15.438 1.448 2.347 1.00 0.00 12 VAL A N 10
ATOM 2718 C CA . VAL A 1 12 ? 16.807 1.925 2.423 1.00 0.00 12 VAL A CA 10
ATOM 2719 C C . VAL A 1 12 ? 17.777 0.756 2.290 1.00 0.00 12 VAL A C 10
ATOM 2720 O O . VAL A 1 12 ? 18.737 0.819 1.527 1.00 0.00 12 VAL A O 10
ATOM 2733 N N . GLY A 1 13 ? 17.509 -0.318 3.020 1.00 0.00 13 GLY A N 10
ATOM 2734 C CA . GLY A 1 13 ? 18.361 -1.497 2.954 1.00 0.00 13 GLY A CA 10
ATOM 2735 C C . GLY A 1 13 ? 18.281 -2.137 1.571 1.00 0.00 13 GLY A C 10
ATOM 2736 O O . GLY A 1 13 ? 19.280 -2.612 1.033 1.00 0.00 13 GLY A O 10
ATOM 2740 N N . ALA A 1 14 ? 17.083 -2.143 1.001 1.00 0.00 14 ALA A N 10
ATOM 2741 C CA . ALA A 1 14 ? 16.877 -2.721 -0.319 1.00 0.00 14 ALA A CA 10
ATOM 2742 C C . ALA A 1 14 ? 17.536 -1.861 -1.388 1.00 0.00 14 ALA A C 10
ATOM 2743 O O . ALA A 1 14 ? 18.100 -2.371 -2.355 1.00 0.00 14 ALA A O 10
ATOM 2750 N N . LEU A 1 15 ? 17.431 -0.552 -1.211 1.00 0.00 15 LEU A N 10
ATOM 2751 C CA . LEU A 1 15 ? 17.991 0.395 -2.166 1.00 0.00 15 LEU A CA 10
ATOM 2752 C C . LEU A 1 15 ? 19.393 0.823 -1.770 1.00 0.00 15 LEU A C 10
ATOM 2753 O O . LEU A 1 15 ? 20.356 0.611 -2.509 1.00 0.00 15 LEU A O 10
ATOM 2769 N N . PHE A 1 16 ? 19.493 1.439 -0.603 1.00 0.00 16 PHE A N 10
ATOM 2770 C CA . PHE A 1 16 ? 20.772 1.914 -0.113 1.00 0.00 16 PHE A CA 10
ATOM 2771 C C . PHE A 1 16 ? 21.623 0.747 0.358 1.00 0.00 16 PHE A C 10
ATOM 2772 O O . PHE A 1 16 ? 22.846 0.774 0.239 1.00 0.00 16 PHE A O 10
ATOM 2798 N N . ALA A 1 18 ? 21.328 -2.163 -0.975 1.00 0.00 18 ALA A N 10
ATOM 2799 C CA . ALA A 1 18 ? 21.591 -2.918 -2.201 1.00 0.00 18 ALA A CA 10
ATOM 2800 C C . ALA A 1 18 ? 22.895 -2.497 -2.881 1.00 0.00 18 ALA A C 10
ATOM 2801 O O . ALA A 1 18 ? 23.616 -3.338 -3.420 1.00 0.00 18 ALA A O 10
ATOM 2808 N N . LYS A 1 19 ? 23.197 -1.201 -2.869 1.00 0.00 19 LYS A N 10
ATOM 2809 C CA . LYS A 1 19 ? 24.418 -0.714 -3.505 1.00 0.00 19 LYS A CA 10
ATOM 2810 C C . LYS A 1 19 ? 25.479 -0.513 -2.445 1.00 0.00 19 LYS A C 10
ATOM 2811 O O . LYS A 1 19 ? 26.668 -0.736 -2.669 1.00 0.00 19 LYS A O 10
ATOM 2830 N N . PHE A 1 20 ? 25.011 -0.095 -1.285 1.00 0.00 20 PHE A N 10
ATOM 2831 C CA . PHE A 1 20 ? 25.871 0.145 -0.149 1.00 0.00 20 PHE A CA 10
ATOM 2832 C C . PHE A 1 20 ? 25.669 -0.967 0.864 1.00 0.00 20 PHE A C 10
ATOM 2833 O O . PHE A 1 20 ? 24.823 -1.839 0.677 1.00 0.00 20 PHE A O 10
ATOM 2850 N N . CYS A 1 21 ? 26.451 -0.938 1.921 1.00 0.00 21 CYS A N 10
ATOM 2851 C CA . CYS A 1 21 ? 26.347 -1.953 2.961 1.00 0.00 21 CYS A CA 10
ATOM 2852 C C . CYS A 1 21 ? 26.413 -3.350 2.352 1.00 0.00 21 CYS A C 10
ATOM 2853 O O . CYS A 1 21 ? 26.790 -3.455 1.196 1.00 0.00 21 CYS A O 10
ATOM 2886 N N . PRO A 1 3 ? 3.707 0.784 -2.158 1.00 0.00 3 PRO A N 11
ATOM 2887 C CA . PRO A 1 3 ? 4.113 1.973 -1.352 1.00 0.00 3 PRO A CA 11
ATOM 2888 C C . PRO A 1 3 ? 4.521 1.593 0.069 1.00 0.00 3 PRO A C 11
ATOM 2889 O O . PRO A 1 3 ? 5.305 2.293 0.708 1.00 0.00 3 PRO A O 11
ATOM 2900 N N . ALA A 1 4 ? 3.985 0.477 0.557 1.00 0.00 4 ALA A N 11
ATOM 2901 C CA . ALA A 1 4 ? 4.304 0.016 1.903 1.00 0.00 4 ALA A CA 11
ATOM 2902 C C . ALA A 1 4 ? 5.544 -0.871 1.888 1.00 0.00 4 ALA A C 11
ATOM 2903 O O . ALA A 1 4 ? 6.275 -0.949 2.876 1.00 0.00 4 ALA A O 11
ATOM 2910 N N . CYS A 1 5 ? 5.779 -1.533 0.760 1.00 0.00 5 CYS A N 11
ATOM 2911 C CA . CYS A 1 5 ? 6.939 -2.408 0.627 1.00 0.00 5 CYS A CA 11
ATOM 2912 C C . CYS A 1 5 ? 8.226 -1.597 0.675 1.00 0.00 5 CYS A C 11
ATOM 2913 O O . CYS A 1 5 ? 9.263 -2.088 1.121 1.00 0.00 5 CYS A O 11
ATOM 2920 N N . PHE A 1 6 ? 8.159 -0.358 0.203 1.00 0.00 6 PHE A N 11
ATOM 2921 C CA . PHE A 1 6 ? 9.336 0.499 0.194 1.00 0.00 6 PHE A CA 11
ATOM 2922 C C . PHE A 1 6 ? 9.897 0.665 1.602 1.00 0.00 6 PHE A C 11
ATOM 2923 O O . PHE A 1 6 ? 11.091 0.489 1.817 1.00 0.00 6 PHE A O 11
ATOM 2951 N N . ILE A 1 8 ? 10.658 2.900 5.055 1.00 0.00 8 ILE A N 11
ATOM 2952 C CA . ILE A 1 8 ? 11.738 3.861 5.260 1.00 0.00 8 ILE A CA 11
ATOM 2953 C C . ILE A 1 8 ? 13.054 3.149 5.565 1.00 0.00 8 ILE A C 11
ATOM 2954 O O . ILE A 1 8 ? 14.108 3.538 5.064 1.00 0.00 8 ILE A O 11
ATOM 2970 N N . GLY A 1 9 ? 12.989 2.108 6.390 1.00 0.00 9 GLY A N 11
ATOM 2971 C CA . GLY A 1 9 ? 14.190 1.360 6.748 1.00 0.00 9 GLY A CA 11
ATOM 2972 C C . GLY A 1 9 ? 14.433 0.216 5.769 1.00 0.00 9 GLY A C 11
ATOM 2973 O O . GLY A 1 9 ? 15.552 0.021 5.292 1.00 0.00 9 GLY A O 11
ATOM 2977 N N . LEU A 1 10 ? 13.378 -0.534 5.473 1.00 0.00 10 LEU A N 11
ATOM 2978 C CA . LEU A 1 10 ? 13.483 -1.657 4.547 1.00 0.00 10 LEU A CA 11
ATOM 2979 C C . LEU A 1 10 ? 13.858 -1.170 3.149 1.00 0.00 10 LEU A C 11
ATOM 2980 O O . LEU A 1 10 ? 14.686 -1.780 2.473 1.00 0.00 10 LEU A O 11
ATOM 2996 N N . GLY A 1 11 ? 13.249 -0.068 2.723 1.00 0.00 11 GLY A N 11
ATOM 2997 C CA . GLY A 1 11 ? 13.535 0.489 1.404 1.00 0.00 11 GLY A CA 11
ATOM 2998 C C . GLY A 1 11 ? 14.984 0.949 1.308 1.00 0.00 11 GLY A C 11
ATOM 2999 O O . GLY A 1 11 ? 15.652 0.722 0.302 1.00 0.00 11 GLY A O 11
ATOM 3003 N N . VAL A 1 12 ? 15.468 1.593 2.361 1.00 0.00 12 VAL A N 11
ATOM 3004 C CA . VAL A 1 12 ? 16.843 2.074 2.372 1.00 0.00 12 VAL A CA 11
ATOM 3005 C C . VAL A 1 12 ? 17.806 0.901 2.219 1.00 0.00 12 VAL A C 11
ATOM 3006 O O . VAL A 1 12 ? 18.738 0.953 1.421 1.00 0.00 12 VAL A O 11
ATOM 3019 N N . GLY A 1 13 ? 17.569 -0.161 2.976 1.00 0.00 13 GLY A N 11
ATOM 3020 C CA . GLY A 1 13 ? 18.420 -1.341 2.897 1.00 0.00 13 GLY A CA 11
ATOM 3021 C C . GLY A 1 13 ? 18.314 -1.999 1.524 1.00 0.00 13 GLY A C 11
ATOM 3022 O O . GLY A 1 13 ? 19.306 -2.466 0.965 1.00 0.00 13 GLY A O 11
ATOM 3026 N N . ALA A 1 14 ? 17.103 -2.030 0.981 1.00 0.00 14 ALA A N 11
ATOM 3027 C CA . ALA A 1 14 ? 16.879 -2.630 -0.328 1.00 0.00 14 ALA A CA 11
ATOM 3028 C C . ALA A 1 14 ? 17.507 -1.777 -1.419 1.00 0.00 14 ALA A C 11
ATOM 3029 O O . ALA A 1 14 ? 18.067 -2.291 -2.387 1.00 0.00 14 ALA A O 11
ATOM 3036 N N . LEU A 1 15 ? 17.388 -0.468 -1.257 1.00 0.00 15 LEU A N 11
ATOM 3037 C CA . LEU A 1 15 ? 17.921 0.476 -2.227 1.00 0.00 15 LEU A CA 11
ATOM 3038 C C . LEU A 1 15 ? 19.337 0.889 -1.872 1.00 0.00 15 LEU A C 11
ATOM 3039 O O . LEU A 1 15 ? 20.279 0.649 -2.626 1.00 0.00 15 LEU A O 11
ATOM 3055 N N . PHE A 1 16 ? 19.470 1.522 -0.717 1.00 0.00 16 PHE A N 11
ATOM 3056 C CA . PHE A 1 16 ? 20.766 1.979 -0.260 1.00 0.00 16 PHE A CA 11
ATOM 3057 C C . PHE A 1 16 ? 21.595 0.805 0.226 1.00 0.00 16 PHE A C 11
ATOM 3058 O O . PHE A 1 16 ? 22.814 0.793 0.075 1.00 0.00 16 PHE A O 11
ATOM 3084 N N . ALA A 1 18 ? 21.264 -2.063 -1.030 1.00 0.00 18 ALA A N 11
ATOM 3085 C CA . ALA A 1 18 ? 21.481 -2.868 -2.232 1.00 0.00 18 ALA A CA 11
ATOM 3086 C C . ALA A 1 18 ? 22.864 -2.644 -2.852 1.00 0.00 18 ALA A C 11
ATOM 3087 O O . ALA A 1 18 ? 23.507 -3.597 -3.293 1.00 0.00 18 ALA A O 11
ATOM 3094 N N . LYS A 1 19 ? 23.320 -1.394 -2.893 1.00 0.00 19 LYS A N 11
ATOM 3095 C CA . LYS A 1 19 ? 24.626 -1.096 -3.473 1.00 0.00 19 LYS A CA 11
ATOM 3096 C C . LYS A 1 19 ? 25.647 -0.863 -2.374 1.00 0.00 19 LYS A C 11
ATOM 3097 O O . LYS A 1 19 ? 26.823 -1.210 -2.499 1.00 0.00 19 LYS A O 11
ATOM 3116 N N . PHE A 1 20 ? 25.167 -0.276 -1.293 1.00 0.00 20 PHE A N 11
ATOM 3117 C CA . PHE A 1 20 ? 25.991 0.017 -0.137 1.00 0.00 20 PHE A CA 11
ATOM 3118 C C . PHE A 1 20 ? 25.720 -1.006 0.948 1.00 0.00 20 PHE A C 11
ATOM 3119 O O . PHE A 1 20 ? 24.894 -1.901 0.772 1.00 0.00 20 PHE A O 11
ATOM 3136 N N . CYS A 1 21 ? 26.425 -0.875 2.054 1.00 0.00 21 CYS A N 11
ATOM 3137 C CA . CYS A 1 21 ? 26.259 -1.788 3.178 1.00 0.00 21 CYS A CA 11
ATOM 3138 C C . CYS A 1 21 ? 26.435 -3.236 2.731 1.00 0.00 21 CYS A C 11
ATOM 3139 O O . CYS A 1 21 ? 26.598 -4.085 3.593 1.00 0.00 21 CYS A O 11
ATOM 3172 N N . PRO A 1 3 ? 1.730 -0.764 -0.896 1.00 0.00 3 PRO A N 12
ATOM 3173 C CA . PRO A 1 3 ? 1.783 0.683 -1.270 1.00 0.00 3 PRO A CA 12
ATOM 3174 C C . PRO A 1 3 ? 3.027 1.382 -0.721 1.00 0.00 3 PRO A C 12
ATOM 3175 O O . PRO A 1 3 ? 3.473 2.393 -1.267 1.00 0.00 3 PRO A O 12
ATOM 3186 N N . ALA A 1 4 ? 3.575 0.844 0.361 1.00 0.00 4 ALA A N 12
ATOM 3187 C CA . ALA A 1 4 ? 4.761 1.425 0.984 1.00 0.00 4 ALA A CA 12
ATOM 3188 C C . ALA A 1 4 ? 5.990 0.562 0.729 1.00 0.00 4 ALA A C 12
ATOM 3189 O O . ALA A 1 4 ? 6.989 0.669 1.440 1.00 0.00 4 ALA A O 12
ATOM 3196 N N . CYS A 1 5 ? 5.910 -0.305 -0.272 1.00 0.00 5 CYS A N 12
ATOM 3197 C CA . CYS A 1 5 ? 7.024 -1.188 -0.584 1.00 0.00 5 CYS A CA 12
ATOM 3198 C C . CYS A 1 5 ? 8.352 -0.489 -0.323 1.00 0.00 5 CYS A C 12
ATOM 3199 O O . CYS A 1 5 ? 9.332 -1.130 0.057 1.00 0.00 5 CYS A O 12
ATOM 3206 N N . PHE A 1 6 ? 8.386 0.822 -0.536 1.00 0.00 6 PHE A N 12
ATOM 3207 C CA . PHE A 1 6 ? 9.613 1.572 -0.322 1.00 0.00 6 PHE A CA 12
ATOM 3208 C C . PHE A 1 6 ? 10.074 1.447 1.127 1.00 0.00 6 PHE A C 12
ATOM 3209 O O . PHE A 1 6 ? 11.226 1.125 1.382 1.00 0.00 6 PHE A O 12
ATOM 3237 N N . ILE A 1 8 ? 10.657 3.119 4.898 1.00 0.00 8 ILE A N 12
ATOM 3238 C CA . ILE A 1 8 ? 11.811 3.901 5.332 1.00 0.00 8 ILE A CA 12
ATOM 3239 C C . ILE A 1 8 ? 12.975 2.986 5.701 1.00 0.00 8 ILE A C 12
ATOM 3240 O O . ILE A 1 8 ? 14.118 3.241 5.322 1.00 0.00 8 ILE A O 12
ATOM 3256 N N . GLY A 1 9 ? 12.679 1.920 6.436 1.00 0.00 9 GLY A N 12
ATOM 3257 C CA . GLY A 1 9 ? 13.715 0.978 6.840 1.00 0.00 9 GLY A CA 12
ATOM 3258 C C . GLY A 1 9 ? 14.021 -0.009 5.718 1.00 0.00 9 GLY A C 12
ATOM 3259 O O . GLY A 1 9 ? 15.180 -0.222 5.361 1.00 0.00 9 GLY A O 12
ATOM 3263 N N . LEU A 1 10 ? 12.970 -0.609 5.172 1.00 0.00 10 LEU A N 12
ATOM 3264 C CA . LEU A 1 10 ? 13.119 -1.578 4.092 1.00 0.00 10 LEU A CA 12
ATOM 3265 C C . LEU A 1 10 ? 13.690 -0.917 2.840 1.00 0.00 10 LEU A C 12
ATOM 3266 O O . LEU A 1 10 ? 14.553 -1.481 2.169 1.00 0.00 10 LEU A O 12
ATOM 3282 N N . GLY A 1 11 ? 13.208 0.283 2.533 1.00 0.00 11 GLY A N 12
ATOM 3283 C CA . GLY A 1 11 ? 13.686 1.007 1.360 1.00 0.00 11 GLY A CA 12
ATOM 3284 C C . GLY A 1 11 ? 15.162 1.328 1.502 1.00 0.00 11 GLY A C 12
ATOM 3285 O O . GLY A 1 11 ? 15.912 1.307 0.530 1.00 0.00 11 GLY A O 12
ATOM 3289 N N . VAL A 1 12 ? 15.576 1.614 2.724 1.00 0.00 12 VAL A N 12
ATOM 3290 C CA . VAL A 1 12 ? 16.969 1.928 2.983 1.00 0.00 12 VAL A CA 12
ATOM 3291 C C . VAL A 1 12 ? 17.848 0.746 2.597 1.00 0.00 12 VAL A C 12
ATOM 3292 O O . VAL A 1 12 ? 18.858 0.906 1.916 1.00 0.00 12 VAL A O 12
ATOM 3305 N N . GLY A 1 13 ? 17.448 -0.447 3.019 1.00 0.00 13 GLY A N 12
ATOM 3306 C CA . GLY A 1 13 ? 18.206 -1.646 2.691 1.00 0.00 13 GLY A CA 12
ATOM 3307 C C . GLY A 1 13 ? 18.179 -1.904 1.188 1.00 0.00 13 GLY A C 12
ATOM 3308 O O . GLY A 1 13 ? 19.176 -2.317 0.599 1.00 0.00 13 GLY A O 12
ATOM 3312 N N . ALA A 1 14 ? 17.030 -1.651 0.572 1.00 0.00 14 ALA A N 12
ATOM 3313 C CA . ALA A 1 14 ? 16.880 -1.852 -0.863 1.00 0.00 14 ALA A CA 12
ATOM 3314 C C . ALA A 1 14 ? 17.689 -0.819 -1.635 1.00 0.00 14 ALA A C 12
ATOM 3315 O O . ALA A 1 14 ? 18.287 -1.121 -2.668 1.00 0.00 14 ALA A O 12
ATOM 3322 N N . LEU A 1 15 ? 17.684 0.406 -1.126 1.00 0.00 15 LEU A N 12
ATOM 3323 C CA . LEU A 1 15 ? 18.400 1.503 -1.763 1.00 0.00 15 LEU A CA 12
ATOM 3324 C C . LEU A 1 15 ? 19.829 1.593 -1.262 1.00 0.00 15 LEU A C 12
ATOM 3325 O O . LEU A 1 15 ? 20.784 1.487 -2.031 1.00 0.00 15 LEU A O 12
ATOM 3341 N N . PHE A 1 16 ? 19.960 1.810 0.037 1.00 0.00 16 PHE A N 12
ATOM 3342 C CA . PHE A 1 16 ? 21.266 1.940 0.655 1.00 0.00 16 PHE A CA 12
ATOM 3343 C C . PHE A 1 16 ? 21.949 0.587 0.781 1.00 0.00 16 PHE A C 12
ATOM 3344 O O . PHE A 1 16 ? 23.172 0.493 0.709 1.00 0.00 16 PHE A O 12
ATOM 3370 N N . ALA A 1 18 ? 21.405 -1.797 -1.325 1.00 0.00 18 ALA A N 12
ATOM 3371 C CA . ALA A 1 18 ? 21.593 -2.290 -2.691 1.00 0.00 18 ALA A CA 12
ATOM 3372 C C . ALA A 1 18 ? 23.026 -2.108 -3.204 1.00 0.00 18 ALA A C 12
ATOM 3373 O O . ALA A 1 18 ? 23.570 -3.009 -3.842 1.00 0.00 18 ALA A O 12
ATOM 3380 N N . LYS A 1 19 ? 23.642 -0.960 -2.928 1.00 0.00 19 LYS A N 12
ATOM 3381 C CA . LYS A 1 19 ? 25.009 -0.730 -3.386 1.00 0.00 19 LYS A CA 12
ATOM 3382 C C . LYS A 1 19 ? 25.970 -0.916 -2.231 1.00 0.00 19 LYS A C 12
ATOM 3383 O O . LYS A 1 19 ? 27.080 -1.421 -2.393 1.00 0.00 19 LYS A O 12
ATOM 3402 N N . PHE A 1 20 ? 25.508 -0.525 -1.056 1.00 0.00 20 PHE A N 12
ATOM 3403 C CA . PHE A 1 20 ? 26.290 -0.663 0.151 1.00 0.00 20 PHE A CA 12
ATOM 3404 C C . PHE A 1 20 ? 25.823 -1.903 0.890 1.00 0.00 20 PHE A C 12
ATOM 3405 O O . PHE A 1 20 ? 24.876 -2.564 0.469 1.00 0.00 20 PHE A O 12
ATOM 3422 N N . CYS A 1 21 ? 26.494 -2.223 1.976 1.00 0.00 21 CYS A N 12
ATOM 3423 C CA . CYS A 1 21 ? 26.132 -3.394 2.763 1.00 0.00 21 CYS A CA 12
ATOM 3424 C C . CYS A 1 21 ? 26.020 -4.626 1.868 1.00 0.00 21 CYS A C 12
ATOM 3425 O O . CYS A 1 21 ? 25.400 -5.587 2.291 1.00 0.00 21 CYS A O 12
ATOM 3458 N N . PRO A 1 3 ? 5.699 1.648 -2.658 1.00 0.00 3 PRO A N 13
ATOM 3459 C CA . PRO A 1 3 ? 6.395 2.461 -1.617 1.00 0.00 3 PRO A CA 13
ATOM 3460 C C . PRO A 1 3 ? 6.392 1.777 -0.252 1.00 0.00 3 PRO A C 13
ATOM 3461 O O . PRO A 1 3 ? 7.367 1.860 0.495 1.00 0.00 3 PRO A O 13
ATOM 3472 N N . ALA A 1 4 ? 5.294 1.100 0.067 1.00 0.00 4 ALA A N 13
ATOM 3473 C CA . ALA A 1 4 ? 5.185 0.406 1.345 1.00 0.00 4 ALA A CA 13
ATOM 3474 C C . ALA A 1 4 ? 6.097 -0.815 1.367 1.00 0.00 4 ALA A C 13
ATOM 3475 O O . ALA A 1 4 ? 6.573 -1.228 2.426 1.00 0.00 4 ALA A O 13
ATOM 3482 N N . CYS A 1 5 ? 6.336 -1.385 0.193 1.00 0.00 5 CYS A N 13
ATOM 3483 C CA . CYS A 1 5 ? 7.195 -2.557 0.082 1.00 0.00 5 CYS A CA 13
ATOM 3484 C C . CYS A 1 5 ? 8.657 -2.172 0.254 1.00 0.00 5 CYS A C 13
ATOM 3485 O O . CYS A 1 5 ? 9.440 -2.920 0.838 1.00 0.00 5 CYS A O 13
ATOM 3492 N N . PHE A 1 6 ? 9.023 -1.002 -0.262 1.00 0.00 6 PHE A N 13
ATOM 3493 C CA . PHE A 1 6 ? 10.400 -0.543 -0.157 1.00 0.00 6 PHE A CA 13
ATOM 3494 C C . PHE A 1 6 ? 10.826 -0.456 1.303 1.00 0.00 6 PHE A C 13
ATOM 3495 O O . PHE A 1 6 ? 11.880 -0.969 1.669 1.00 0.00 6 PHE A O 13
ATOM 3523 N N . ILE A 1 8 ? 10.474 2.535 4.459 1.00 0.00 8 ILE A N 13
ATOM 3524 C CA . ILE A 1 8 ? 11.117 3.812 4.759 1.00 0.00 8 ILE A CA 13
ATOM 3525 C C . ILE A 1 8 ? 12.341 3.624 5.655 1.00 0.00 8 ILE A C 13
ATOM 3526 O O . ILE A 1 8 ? 13.385 4.235 5.429 1.00 0.00 8 ILE A O 13
ATOM 3542 N N . GLY A 1 9 ? 12.202 2.786 6.678 1.00 0.00 9 GLY A N 13
ATOM 3543 C CA . GLY A 1 9 ? 13.303 2.541 7.607 1.00 0.00 9 GLY A CA 13
ATOM 3544 C C . GLY A 1 9 ? 14.283 1.514 7.049 1.00 0.00 9 GLY A C 13
ATOM 3545 O O . GLY A 1 9 ? 15.146 1.840 6.234 1.00 0.00 9 GLY A O 13
ATOM 3549 N N . LEU A 1 10 ? 14.140 0.271 7.495 1.00 0.00 10 LEU A N 13
ATOM 3550 C CA . LEU A 1 10 ? 15.013 -0.804 7.039 1.00 0.00 10 LEU A CA 13
ATOM 3551 C C . LEU A 1 10 ? 14.900 -0.988 5.531 1.00 0.00 10 LEU A C 13
ATOM 3552 O O . LEU A 1 10 ? 15.831 -1.466 4.881 1.00 0.00 10 LEU A O 13
ATOM 3568 N N . GLY A 1 11 ? 13.750 -0.624 4.983 1.00 0.00 11 GLY A N 13
ATOM 3569 C CA . GLY A 1 11 ? 13.512 -0.766 3.557 1.00 0.00 11 GLY A CA 13
ATOM 3570 C C . GLY A 1 11 ? 14.695 -0.259 2.744 1.00 0.00 11 GLY A C 13
ATOM 3571 O O . GLY A 1 11 ? 14.920 -0.706 1.619 1.00 0.00 11 GLY A O 13
ATOM 3575 N N . VAL A 1 12 ? 15.451 0.671 3.318 1.00 0.00 12 VAL A N 13
ATOM 3576 C CA . VAL A 1 12 ? 16.608 1.225 2.628 1.00 0.00 12 VAL A CA 13
ATOM 3577 C C . VAL A 1 12 ? 17.608 0.121 2.324 1.00 0.00 12 VAL A C 13
ATOM 3578 O O . VAL A 1 12 ? 18.225 0.113 1.265 1.00 0.00 12 VAL A O 13
ATOM 3591 N N . GLY A 1 13 ? 17.765 -0.808 3.260 1.00 0.00 13 GLY A N 13
ATOM 3592 C CA . GLY A 1 13 ? 18.698 -1.912 3.072 1.00 0.00 13 GLY A CA 13
ATOM 3593 C C . GLY A 1 13 ? 18.287 -2.779 1.884 1.00 0.00 13 GLY A C 13
ATOM 3594 O O . GLY A 1 13 ? 19.123 -3.205 1.090 1.00 0.00 13 GLY A O 13
ATOM 3598 N N . ALA A 1 14 ? 16.992 -3.035 1.760 1.00 0.00 14 ALA A N 13
ATOM 3599 C CA . ALA A 1 14 ? 16.499 -3.847 0.655 1.00 0.00 14 ALA A CA 13
ATOM 3600 C C . ALA A 1 14 ? 16.651 -3.092 -0.659 1.00 0.00 14 ALA A C 13
ATOM 3601 O O . ALA A 1 14 ? 16.994 -3.670 -1.690 1.00 0.00 14 ALA A O 13
ATOM 3608 N N . LEU A 1 15 ? 16.390 -1.794 -0.604 1.00 0.00 15 LEU A N 13
ATOM 3609 C CA . LEU A 1 15 ? 16.489 -0.940 -1.780 1.00 0.00 15 LEU A CA 13
ATOM 3610 C C . LEU A 1 15 ? 17.899 -0.374 -1.920 1.00 0.00 15 LEU A C 13
ATOM 3611 O O . LEU A 1 15 ? 18.645 -0.745 -2.826 1.00 0.00 15 LEU A O 13
ATOM 3627 N N . PHE A 1 16 ? 18.247 0.539 -1.024 1.00 0.00 16 PHE A N 13
ATOM 3628 C CA . PHE A 1 16 ? 19.558 1.174 -1.057 1.00 0.00 16 PHE A CA 13
ATOM 3629 C C . PHE A 1 16 ? 20.648 0.225 -0.571 1.00 0.00 16 PHE A C 13
ATOM 3630 O O . PHE A 1 16 ? 21.802 0.337 -0.983 1.00 0.00 16 PHE A O 13
ATOM 3656 N N . ALA A 1 18 ? 21.044 -2.570 -1.404 1.00 0.00 18 ALA A N 13
ATOM 3657 C CA . ALA A 1 18 ? 21.450 -3.406 -2.523 1.00 0.00 18 ALA A CA 13
ATOM 3658 C C . ALA A 1 18 ? 22.735 -2.884 -3.156 1.00 0.00 18 ALA A C 13
ATOM 3659 O O . ALA A 1 18 ? 23.648 -3.659 -3.440 1.00 0.00 18 ALA A O 13
ATOM 3666 N N . LYS A 1 19 ? 22.817 -1.571 -3.373 1.00 0.00 19 LYS A N 13
ATOM 3667 C CA . LYS A 1 19 ? 24.021 -0.999 -3.965 1.00 0.00 19 LYS A CA 13
ATOM 3668 C C . LYS A 1 19 ? 24.851 -0.223 -2.942 1.00 0.00 19 LYS A C 13
ATOM 3669 O O . LYS A 1 19 ? 26.080 -0.296 -2.944 1.00 0.00 19 LYS A O 13
ATOM 3688 N N . PHE A 1 20 ? 24.173 0.530 -2.077 1.00 0.00 20 PHE A N 13
ATOM 3689 C CA . PHE A 1 20 ? 24.865 1.326 -1.066 1.00 0.00 20 PHE A CA 13
ATOM 3690 C C . PHE A 1 20 ? 24.269 1.092 0.319 1.00 0.00 20 PHE A C 13
ATOM 3691 O O . PHE A 1 20 ? 23.083 1.336 0.532 1.00 0.00 20 PHE A O 13
ATOM 3708 N N . CYS A 1 21 ? 25.088 0.643 1.263 1.00 0.00 21 CYS A N 13
ATOM 3709 C CA . CYS A 1 21 ? 24.604 0.407 2.621 1.00 0.00 21 CYS A CA 13
ATOM 3710 C C . CYS A 1 21 ? 25.429 1.201 3.628 1.00 0.00 21 CYS A C 13
ATOM 3711 O O . CYS A 1 21 ? 25.672 0.683 4.705 1.00 0.00 21 CYS A O 13
ATOM 3744 N N . PRO A 1 3 ? 1.776 -0.741 -0.918 1.00 0.00 3 PRO A N 14
ATOM 3745 C CA . PRO A 1 3 ? 1.813 0.736 -1.147 1.00 0.00 3 PRO A CA 14
ATOM 3746 C C . PRO A 1 3 ? 3.054 1.389 -0.542 1.00 0.00 3 PRO A C 14
ATOM 3747 O O . PRO A 1 3 ? 3.485 2.455 -0.984 1.00 0.00 3 PRO A O 14
ATOM 3758 N N . ALA A 1 4 ? 3.618 0.747 0.474 1.00 0.00 4 ALA A N 14
ATOM 3759 C CA . ALA A 1 4 ? 4.803 1.273 1.143 1.00 0.00 4 ALA A CA 14
ATOM 3760 C C . ALA A 1 4 ? 6.038 0.454 0.789 1.00 0.00 4 ALA A C 14
ATOM 3761 O O . ALA A 1 4 ? 7.041 0.491 1.500 1.00 0.00 4 ALA A O 14
ATOM 3768 N N . CYS A 1 5 ? 5.958 -0.300 -0.301 1.00 0.00 5 CYS A N 14
ATOM 3769 C CA . CYS A 1 5 ? 7.074 -1.134 -0.712 1.00 0.00 5 CYS A CA 14
ATOM 3770 C C . CYS A 1 5 ? 8.398 -0.462 -0.369 1.00 0.00 5 CYS A C 14
ATOM 3771 O O . CYS A 1 5 ? 9.360 -1.129 0.014 1.00 0.00 5 CYS A O 14
ATOM 3778 N N . PHE A 1 6 ? 8.447 0.860 -0.501 1.00 0.00 6 PHE A N 14
ATOM 3779 C CA . PHE A 1 6 ? 9.669 1.592 -0.191 1.00 0.00 6 PHE A CA 14
ATOM 3780 C C . PHE A 1 6 ? 10.051 1.377 1.271 1.00 0.00 6 PHE A C 14
ATOM 3781 O O . PHE A 1 6 ? 11.189 1.043 1.576 1.00 0.00 6 PHE A O 14
ATOM 3809 N N . ILE A 1 8 ? 10.336 2.906 5.121 1.00 0.00 8 ILE A N 14
ATOM 3810 C CA . ILE A 1 8 ? 11.365 3.799 5.648 1.00 0.00 8 ILE A CA 14
ATOM 3811 C C . ILE A 1 8 ? 12.631 3.030 6.022 1.00 0.00 8 ILE A C 14
ATOM 3812 O O . ILE A 1 8 ? 13.743 3.471 5.728 1.00 0.00 8 ILE A O 14
ATOM 3828 N N . GLY A 1 9 ? 12.461 1.889 6.680 1.00 0.00 9 GLY A N 14
ATOM 3829 C CA . GLY A 1 9 ? 13.605 1.083 7.099 1.00 0.00 9 GLY A CA 14
ATOM 3830 C C . GLY A 1 9 ? 14.091 0.168 5.979 1.00 0.00 9 GLY A C 14
ATOM 3831 O O . GLY A 1 9 ? 15.261 0.208 5.596 1.00 0.00 9 GLY A O 14
ATOM 3835 N N . LEU A 1 10 ? 13.190 -0.661 5.465 1.00 0.00 10 LEU A N 14
ATOM 3836 C CA . LEU A 1 10 ? 13.537 -1.593 4.398 1.00 0.00 10 LEU A CA 14
ATOM 3837 C C . LEU A 1 10 ? 13.953 -0.849 3.132 1.00 0.00 10 LEU A C 14
ATOM 3838 O O . LEU A 1 10 ? 14.800 -1.321 2.375 1.00 0.00 10 LEU A O 14
ATOM 3854 N N . GLY A 1 11 ? 13.339 0.303 2.899 1.00 0.00 11 GLY A N 14
ATOM 3855 C CA . GLY A 1 11 ? 13.642 1.089 1.712 1.00 0.00 11 GLY A CA 14
ATOM 3856 C C . GLY A 1 11 ? 15.119 1.442 1.631 1.00 0.00 11 GLY A C 14
ATOM 3857 O O . GLY A 1 11 ? 15.725 1.359 0.564 1.00 0.00 11 GLY A O 14
ATOM 3861 N N . VAL A 1 12 ? 15.698 1.838 2.756 1.00 0.00 12 VAL A N 14
ATOM 3862 C CA . VAL A 1 12 ? 17.106 2.197 2.769 1.00 0.00 12 VAL A CA 14
ATOM 3863 C C . VAL A 1 12 ? 17.955 0.978 2.429 1.00 0.00 12 VAL A C 14
ATOM 3864 O O . VAL A 1 12 ? 18.932 1.075 1.692 1.00 0.00 12 VAL A O 14
ATOM 3877 N N . GLY A 1 13 ? 17.568 -0.173 2.964 1.00 0.00 13 GLY A N 14
ATOM 3878 C CA . GLY A 1 13 ? 18.297 -1.405 2.698 1.00 0.00 13 GLY A CA 14
ATOM 3879 C C . GLY A 1 13 ? 18.205 -1.775 1.220 1.00 0.00 13 GLY A C 14
ATOM 3880 O O . GLY A 1 13 ? 19.166 -2.260 0.627 1.00 0.00 13 GLY A O 14
ATOM 3884 N N . ALA A 1 14 ? 17.042 -1.536 0.629 1.00 0.00 14 ALA A N 14
ATOM 3885 C CA . ALA A 1 14 ? 16.838 -1.838 -0.779 1.00 0.00 14 ALA A CA 14
ATOM 3886 C C . ALA A 1 14 ? 17.647 -0.886 -1.649 1.00 0.00 14 ALA A C 14
ATOM 3887 O O . ALA A 1 14 ? 18.196 -1.276 -2.680 1.00 0.00 14 ALA A O 14
ATOM 3894 N N . LEU A 1 15 ? 17.695 0.371 -1.228 1.00 0.00 15 LEU A N 14
ATOM 3895 C CA . LEU A 1 15 ? 18.413 1.399 -1.970 1.00 0.00 15 LEU A CA 14
ATOM 3896 C C . LEU A 1 15 ? 19.853 1.518 -1.494 1.00 0.00 15 LEU A C 14
ATOM 3897 O O . LEU A 1 15 ? 20.797 1.317 -2.260 1.00 0.00 15 LEU A O 14
ATOM 3913 N N . PHE A 1 16 ? 20.005 1.858 -0.222 1.00 0.00 16 PHE A N 14
ATOM 3914 C CA . PHE A 1 16 ? 21.323 2.021 0.368 1.00 0.00 16 PHE A CA 14
ATOM 3915 C C . PHE A 1 16 ? 21.975 0.667 0.594 1.00 0.00 16 PHE A C 14
ATOM 3916 O O . PHE A 1 16 ? 23.194 0.534 0.512 1.00 0.00 16 PHE A O 14
ATOM 3942 N N . ALA A 1 18 ? 21.310 -1.837 -1.318 1.00 0.00 18 ALA A N 14
ATOM 3943 C CA . ALA A 1 18 ? 21.449 -2.436 -2.648 1.00 0.00 18 ALA A CA 14
ATOM 3944 C C . ALA A 1 18 ? 22.881 -2.374 -3.196 1.00 0.00 18 ALA A C 14
ATOM 3945 O O . ALA A 1 18 ? 23.363 -3.350 -3.770 1.00 0.00 18 ALA A O 14
ATOM 3952 N N . LYS A 1 19 ? 23.566 -1.244 -3.020 1.00 0.00 19 LYS A N 14
ATOM 3953 C CA . LYS A 1 19 ? 24.937 -1.130 -3.514 1.00 0.00 19 LYS A CA 14
ATOM 3954 C C . LYS A 1 19 ? 25.903 -1.263 -2.358 1.00 0.00 19 LYS A C 14
ATOM 3955 O O . LYS A 1 19 ? 26.984 -1.841 -2.484 1.00 0.00 19 LYS A O 14
ATOM 3974 N N . PHE A 1 20 ? 25.482 -0.738 -1.223 1.00 0.00 20 PHE A N 14
ATOM 3975 C CA . PHE A 1 20 ? 26.276 -0.802 -0.016 1.00 0.00 20 PHE A CA 14
ATOM 3976 C C . PHE A 1 20 ? 25.777 -1.955 0.835 1.00 0.00 20 PHE A C 14
ATOM 3977 O O . PHE A 1 20 ? 24.799 -2.612 0.484 1.00 0.00 20 PHE A O 14
ATOM 3994 N N . CYS A 1 21 ? 26.455 -2.201 1.937 1.00 0.00 21 CYS A N 14
ATOM 3995 C CA . CYS A 1 21 ? 26.072 -3.281 2.838 1.00 0.00 21 CYS A CA 14
ATOM 3996 C C . CYS A 1 21 ? 25.957 -4.606 2.087 1.00 0.00 21 CYS A C 14
ATOM 3997 O O . CYS A 1 21 ? 25.144 -4.688 1.181 1.00 0.00 21 CYS A O 14
ATOM 4030 N N . PRO A 1 3 ? 5.451 1.642 -2.712 1.00 0.00 3 PRO A N 15
ATOM 4031 C CA . PRO A 1 3 ? 5.906 2.562 -1.628 1.00 0.00 3 PRO A CA 15
ATOM 4032 C C . PRO A 1 3 ? 6.037 1.850 -0.284 1.00 0.00 3 PRO A C 15
ATOM 4033 O O . PRO A 1 3 ? 6.815 2.265 0.575 1.00 0.00 3 PRO A O 15
ATOM 4044 N N . ALA A 1 4 ? 5.272 0.776 -0.107 1.00 0.00 4 ALA A N 15
ATOM 4045 C CA . ALA A 1 4 ? 5.318 0.018 1.138 1.00 0.00 4 ALA A CA 15
ATOM 4046 C C . ALA A 1 4 ? 6.403 -1.051 1.075 1.00 0.00 4 ALA A C 15
ATOM 4047 O O . ALA A 1 4 ? 6.964 -1.440 2.099 1.00 0.00 4 ALA A O 15
ATOM 4054 N N . CYS A 1 5 ? 6.696 -1.520 -0.134 1.00 0.00 5 CYS A N 15
ATOM 4055 C CA . CYS A 1 5 ? 7.722 -2.538 -0.318 1.00 0.00 5 CYS A CA 15
ATOM 4056 C C . CYS A 1 5 ? 9.100 -1.969 -0.010 1.00 0.00 5 CYS A C 15
ATOM 4057 O O . CYS A 1 5 ? 9.956 -2.663 0.541 1.00 0.00 5 CYS A O 15
ATOM 4064 N N . PHE A 1 6 ? 9.313 -0.707 -0.367 1.00 0.00 6 PHE A N 15
ATOM 4065 C CA . PHE A 1 6 ? 10.600 -0.075 -0.115 1.00 0.00 6 PHE A CA 15
ATOM 4066 C C . PHE A 1 6 ? 10.929 -0.122 1.371 1.00 0.00 6 PHE A C 15
ATOM 4067 O O . PHE A 1 6 ? 12.025 -0.529 1.744 1.00 0.00 6 PHE A O 15
ATOM 4095 N N . ILE A 1 8 ? 10.206 2.425 4.751 1.00 0.00 8 ILE A N 15
ATOM 4096 C CA . ILE A 1 8 ? 10.757 3.706 5.190 1.00 0.00 8 ILE A CA 15
ATOM 4097 C C . ILE A 1 8 ? 11.949 3.518 6.131 1.00 0.00 8 ILE A C 15
ATOM 4098 O O . ILE A 1 8 ? 12.961 4.207 6.008 1.00 0.00 8 ILE A O 15
ATOM 4114 N N . GLY A 1 9 ? 11.814 2.595 7.078 1.00 0.00 9 GLY A N 15
ATOM 4115 C CA . GLY A 1 9 ? 12.882 2.343 8.044 1.00 0.00 9 GLY A CA 15
ATOM 4116 C C . GLY A 1 9 ? 13.970 1.453 7.451 1.00 0.00 9 GLY A C 15
ATOM 4117 O O . GLY A 1 9 ? 14.834 1.923 6.711 1.00 0.00 9 GLY A O 15
ATOM 4121 N N . LEU A 1 10 ? 13.922 0.169 7.787 1.00 0.00 10 LEU A N 15
ATOM 4122 C CA . LEU A 1 10 ? 14.909 -0.781 7.285 1.00 0.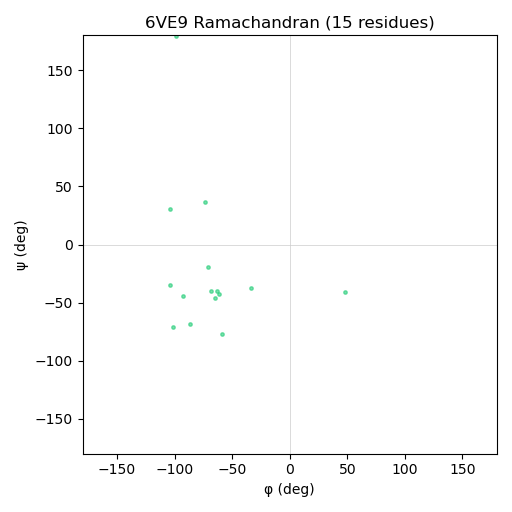00 10 LEU A CA 15
ATOM 4123 C C . LEU A 1 10 ? 14.854 -0.858 5.766 1.00 0.00 10 LEU A C 15
ATOM 4124 O O . LEU A 1 10 ? 15.849 -1.172 5.112 1.00 0.00 10 LEU A O 15
ATOM 4140 N N . GLY A 1 11 ? 13.687 -0.573 5.212 1.00 0.00 11 GLY A N 15
ATOM 4141 C CA . GLY A 1 11 ? 13.502 -0.616 3.773 1.00 0.00 11 GLY A CA 15
ATOM 4142 C C . GLY A 1 11 ? 14.674 0.033 3.048 1.00 0.00 11 GLY A C 15
ATOM 4143 O O . GLY A 1 11 ? 14.945 -0.276 1.890 1.00 0.00 11 GLY A O 15
ATOM 4147 N N . VAL A 1 12 ? 15.368 0.932 3.734 1.00 0.00 12 VAL A N 15
ATOM 4148 C CA . VAL A 1 12 ? 16.508 1.611 3.134 1.00 0.00 12 VAL A CA 15
ATOM 4149 C C . VAL A 1 12 ? 17.598 0.601 2.793 1.00 0.00 12 VAL A C 15
ATOM 4150 O O . VAL A 1 12 ? 18.248 0.707 1.756 1.00 0.00 12 VAL A O 15
ATOM 4163 N N . GLY A 1 13 ? 17.792 -0.375 3.674 1.00 0.00 13 GLY A N 15
ATOM 4164 C CA . GLY A 1 13 ? 18.808 -1.396 3.448 1.00 0.00 13 GLY A CA 15
ATOM 4165 C C . GLY A 1 13 ? 18.488 -2.207 2.198 1.00 0.00 13 GLY A C 15
ATOM 4166 O O . GLY A 1 13 ? 19.337 -2.396 1.333 1.00 0.00 13 GLY A O 15
ATOM 4170 N N . ALA A 1 14 ? 17.257 -2.679 2.100 1.00 0.00 14 ALA A N 15
ATOM 4171 C CA . ALA A 1 14 ? 16.857 -3.454 0.938 1.00 0.00 14 ALA A CA 15
ATOM 4172 C C . ALA A 1 14 ? 16.797 -2.560 -0.294 1.00 0.00 14 ALA A C 15
ATOM 4173 O O . ALA A 1 14 ? 17.208 -2.951 -1.386 1.00 0.00 14 ALA A O 15
ATOM 4180 N N . LEU A 1 15 ? 16.259 -1.360 -0.105 1.00 0.00 15 LEU A N 15
ATOM 4181 C CA . LEU A 1 15 ? 16.119 -0.406 -1.196 1.00 0.00 15 LEU A CA 15
ATOM 4182 C C . LEU A 1 15 ? 17.463 0.191 -1.601 1.00 0.00 15 LEU A C 15
ATOM 4183 O O . LEU A 1 15 ? 17.903 0.044 -2.741 1.00 0.00 15 LEU A O 15
ATOM 4199 N N . PHE A 1 16 ? 18.105 0.879 -0.662 1.00 0.00 16 PHE A N 15
ATOM 4200 C CA . PHE A 1 16 ? 19.390 1.511 -0.932 1.00 0.00 16 PHE A CA 15
ATOM 4201 C C . PHE A 1 16 ? 20.550 0.626 -0.489 1.00 0.00 16 PHE A C 15
ATOM 4202 O O . PHE A 1 16 ? 21.627 0.656 -1.084 1.00 0.00 16 PHE A O 15
ATOM 4228 N N . ALA A 1 18 ? 20.627 -2.454 -0.763 1.00 0.00 18 ALA A N 15
ATOM 4229 C CA . ALA A 1 18 ? 20.717 -3.545 -1.736 1.00 0.00 18 ALA A CA 15
ATOM 4230 C C . ALA A 1 18 ? 21.792 -3.303 -2.799 1.00 0.00 18 ALA A C 15
ATOM 4231 O O . ALA A 1 18 ? 22.520 -4.225 -3.165 1.00 0.00 18 ALA A O 15
ATOM 4238 N N . LYS A 1 19 ? 21.892 -2.073 -3.295 1.00 0.00 19 LYS A N 15
ATOM 4239 C CA . LYS A 1 19 ? 22.894 -1.758 -4.310 1.00 0.00 19 LYS A CA 15
ATOM 4240 C C . LYS A 1 19 ? 24.062 -1.039 -3.665 1.00 0.00 19 LYS A C 15
ATOM 4241 O O . LYS A 1 19 ? 25.217 -1.206 -4.051 1.00 0.00 19 LYS A O 15
ATOM 4260 N N . PHE A 1 20 ? 23.730 -0.249 -2.662 1.00 0.00 20 PHE A N 15
ATOM 4261 C CA . PHE A 1 20 ? 24.715 0.506 -1.920 1.00 0.00 20 PHE A CA 15
ATOM 4262 C C . PHE A 1 20 ? 24.993 -0.194 -0.603 1.00 0.00 20 PHE A C 15
ATOM 4263 O O . PHE A 1 20 ? 24.384 -1.220 -0.298 1.00 0.00 20 PHE A O 15
ATOM 4280 N N . CYS A 1 21 ? 25.916 0.357 0.159 1.00 0.00 21 CYS A N 15
ATOM 4281 C CA . CYS A 1 21 ? 26.277 -0.209 1.454 1.00 0.00 21 CYS A CA 15
ATOM 4282 C C . CYS A 1 21 ? 26.637 -1.685 1.319 1.00 0.00 21 CYS A C 15
ATOM 4283 O O . CYS A 1 21 ? 27.378 -2.013 0.407 1.00 0.00 21 CYS A O 15
ATOM 4316 N N . PRO A 1 3 ? 4.422 1.173 -1.750 1.00 0.00 3 PRO A N 16
ATOM 4317 C CA . PRO A 1 3 ? 4.620 2.164 -0.652 1.00 0.00 3 PRO A CA 16
ATOM 4318 C C . PRO A 1 3 ? 4.861 1.488 0.694 1.00 0.00 3 PRO A C 16
ATOM 4319 O O . PRO A 1 3 ? 5.645 1.973 1.511 1.00 0.00 3 PRO A O 16
ATOM 4330 N N . ALA A 1 4 ? 4.182 0.366 0.924 1.00 0.00 4 ALA A N 16
ATOM 4331 C CA . ALA A 1 4 ? 4.341 -0.359 2.179 1.00 0.00 4 ALA A CA 16
ATOM 4332 C C . ALA A 1 4 ? 5.511 -1.331 2.089 1.00 0.00 4 ALA A C 16
ATOM 4333 O O . ALA A 1 4 ? 6.157 -1.634 3.093 1.00 0.00 4 ALA A O 16
ATOM 4340 N N . CYS A 1 5 ? 5.791 -1.807 0.880 1.00 0.00 5 CYS A N 16
ATOM 4341 C CA . CYS A 1 5 ? 6.899 -2.732 0.678 1.00 0.00 5 CYS A CA 16
ATOM 4342 C C . CYS A 1 5 ? 8.231 -1.994 0.777 1.00 0.00 5 CYS A C 16
ATOM 4343 O O . CYS A 1 5 ? 9.200 -2.519 1.324 1.00 0.00 5 CYS A O 16
ATOM 4350 N N . PHE A 1 6 ? 8.271 -0.774 0.248 1.00 0.00 6 PHE A N 16
ATOM 4351 C CA . PHE A 1 6 ? 9.493 0.022 0.289 1.00 0.00 6 PHE A CA 16
ATOM 4352 C C . PHE A 1 6 ? 9.931 0.263 1.728 1.00 0.00 6 PHE A C 16
ATOM 4353 O O . PHE A 1 6 ? 11.089 0.061 2.068 1.00 0.00 6 PHE A O 16
ATOM 4381 N N . ILE A 1 8 ? 10.339 2.850 4.954 1.00 0.00 8 ILE A N 16
ATOM 4382 C CA . ILE A 1 8 ? 11.338 3.898 5.145 1.00 0.00 8 ILE A CA 16
ATOM 4383 C C . ILE A 1 8 ? 12.684 3.305 5.560 1.00 0.00 8 ILE A C 16
ATOM 4384 O O . ILE A 1 8 ? 13.732 3.707 5.054 1.00 0.00 8 ILE A O 16
ATOM 4400 N N . GLY A 1 9 ? 12.649 2.352 6.487 1.00 0.00 9 GLY A N 16
ATOM 4401 C CA . GLY A 1 9 ? 13.876 1.720 6.966 1.00 0.00 9 GLY A CA 16
ATOM 4402 C C . GLY A 1 9 ? 14.352 0.633 6.006 1.00 0.00 9 GLY A C 16
ATOM 4403 O O . GLY A 1 9 ? 15.479 0.678 5.511 1.00 0.00 9 GLY A O 16
ATOM 4407 N N . LEU A 1 10 ? 13.487 -0.341 5.751 1.00 0.00 10 LEU A N 16
ATOM 4408 C CA . LEU A 1 10 ? 13.824 -1.440 4.853 1.00 0.00 10 LEU A CA 16
ATOM 4409 C C . LEU A 1 10 ? 14.050 -0.929 3.433 1.00 0.00 10 LEU A C 16
ATOM 4410 O O . LEU A 1 10 ? 14.862 -1.476 2.687 1.00 0.00 10 LEU A O 16
ATOM 4426 N N . GLY A 1 11 ? 13.320 0.116 3.065 1.00 0.00 11 GLY A N 16
ATOM 4427 C CA . GLY A 1 11 ? 13.440 0.686 1.729 1.00 0.00 11 GLY A CA 16
ATOM 4428 C C . GLY A 1 11 ? 14.869 1.113 1.439 1.00 0.00 11 GLY A C 16
ATOM 4429 O O . GLY A 1 11 ? 15.413 0.815 0.378 1.00 0.00 11 GLY A O 16
ATOM 4433 N N . VAL A 1 12 ? 15.478 1.809 2.387 1.00 0.00 12 VAL A N 16
ATOM 4434 C CA . VAL A 1 12 ? 16.848 2.260 2.209 1.00 0.00 12 VAL A CA 16
ATOM 4435 C C . VAL A 1 12 ? 17.790 1.062 2.114 1.00 0.00 12 VAL A C 16
ATOM 4436 O O . VAL A 1 12 ? 18.695 1.035 1.286 1.00 0.00 12 VAL A O 16
ATOM 4449 N N . GLY A 1 13 ? 17.566 0.070 2.966 1.00 0.00 13 GLY A N 16
ATOM 4450 C CA . GLY A 1 13 ? 18.399 -1.127 2.959 1.00 0.00 13 GLY A CA 16
ATOM 4451 C C . GLY A 1 13 ? 18.233 -1.898 1.651 1.00 0.00 13 GLY A C 16
ATOM 4452 O O . GLY A 1 13 ? 19.197 -2.421 1.097 1.00 0.00 13 GLY A O 16
ATOM 4456 N N . ALA A 1 14 ? 17.000 -1.963 1.162 1.00 0.00 14 ALA A N 16
ATOM 4457 C CA . ALA A 1 14 ? 16.718 -2.669 -0.081 1.00 0.00 14 ALA A CA 16
ATOM 4458 C C . ALA A 1 14 ? 17.304 -1.920 -1.268 1.00 0.00 14 ALA A C 16
ATOM 4459 O O . ALA A 1 14 ? 17.775 -2.525 -2.229 1.00 0.00 14 ALA A O 16
ATOM 4466 N N . LEU A 1 15 ? 17.246 -0.597 -1.196 1.00 0.00 15 LEU A N 16
ATOM 4467 C CA . LEU A 1 15 ? 17.748 0.252 -2.267 1.00 0.00 15 LEU A CA 16
ATOM 4468 C C . LEU A 1 15 ? 19.173 0.696 -1.988 1.00 0.00 15 LEU A C 16
ATOM 4469 O O . LEU A 1 15 ? 20.098 0.382 -2.739 1.00 0.00 15 LEU A O 16
ATOM 4485 N N . PHE A 1 16 ? 19.338 1.429 -0.898 1.00 0.00 16 PHE A N 16
ATOM 4486 C CA . PHE A 1 16 ? 20.648 1.918 -0.513 1.00 0.00 16 PHE A CA 16
ATOM 4487 C C . PHE A 1 16 ? 21.486 0.784 0.053 1.00 0.00 16 PHE A C 16
ATOM 4488 O O . PHE A 1 16 ? 22.703 0.763 -0.109 1.00 0.00 16 PHE A O 16
ATOM 4514 N N . ALA A 1 18 ? 21.074 -2.286 -0.903 1.00 0.00 18 ALA A N 16
ATOM 4515 C CA . ALA A 1 18 ? 21.275 -3.203 -2.027 1.00 0.00 18 ALA A CA 16
ATOM 4516 C C . ALA A 1 18 ? 22.553 -2.894 -2.810 1.00 0.00 18 ALA A C 16
ATOM 4517 O O . ALA A 1 18 ? 23.235 -3.807 -3.276 1.00 0.00 18 ALA A O 16
ATOM 4524 N N . LYS A 1 19 ? 22.864 -1.614 -2.973 1.00 0.00 19 LYS A N 16
ATOM 4525 C CA . LYS A 1 19 ? 24.053 -1.218 -3.725 1.00 0.00 19 LYS A CA 16
ATOM 4526 C C . LYS A 1 19 ? 25.169 -0.823 -2.773 1.00 0.00 19 LYS A C 16
ATOM 4527 O O . LYS A 1 19 ? 26.339 -0.761 -3.146 1.00 0.00 19 LYS A O 16
ATOM 4546 N N . PHE A 1 20 ? 24.776 -0.555 -1.540 1.00 0.00 20 PHE A N 16
ATOM 4547 C CA . PHE A 1 20 ? 25.705 -0.156 -0.499 1.00 0.00 20 PHE A CA 16
ATOM 4548 C C . PHE A 1 20 ? 25.519 -1.050 0.710 1.00 0.00 20 PHE A C 16
ATOM 4549 O O . PHE A 1 20 ? 24.670 -1.931 0.702 1.00 0.00 20 PHE A O 16
ATOM 4566 N N . CYS A 1 21 ? 26.318 -0.816 1.734 1.00 0.00 21 CYS A N 16
ATOM 4567 C CA . CYS A 1 21 ? 26.230 -1.597 2.967 1.00 0.00 21 CYS A CA 16
ATOM 4568 C C . CYS A 1 21 ? 26.345 -3.088 2.676 1.00 0.00 21 CYS A C 16
ATOM 4569 O O . CYS A 1 21 ? 26.706 -3.429 1.562 1.00 0.00 21 CYS A O 16
ATOM 4602 N N . PRO A 1 3 ? 5.949 1.306 -2.794 1.00 0.00 3 PRO A N 17
ATOM 4603 C CA . PRO A 1 3 ? 6.480 2.178 -1.707 1.00 0.00 3 PRO A CA 17
ATOM 4604 C C . PRO A 1 3 ? 6.335 1.546 -0.326 1.00 0.00 3 PRO A C 17
ATOM 4605 O O . PRO A 1 3 ? 7.181 1.738 0.547 1.00 0.00 3 PRO A O 17
ATOM 4616 N N . ALA A 1 4 ? 5.256 0.795 -0.135 1.00 0.00 4 ALA A N 17
ATOM 4617 C CA . ALA A 1 4 ? 5.007 0.149 1.148 1.00 0.00 4 ALA A CA 17
ATOM 4618 C C . ALA A 1 4 ? 6.013 -0.969 1.393 1.00 0.00 4 ALA A C 17
ATOM 4619 O O . ALA A 1 4 ? 6.331 -1.290 2.537 1.00 0.00 4 ALA A O 17
ATOM 4626 N N . CYS A 1 5 ? 6.515 -1.558 0.313 1.00 0.00 5 CYS A N 17
ATOM 4627 C CA . CYS A 1 5 ? 7.484 -2.635 0.429 1.00 0.00 5 CYS A CA 17
ATOM 4628 C C . CYS A 1 5 ? 8.885 -2.072 0.634 1.00 0.00 5 CYS A C 17
ATOM 4629 O O . CYS A 1 5 ? 9.768 -2.755 1.154 1.00 0.00 5 CYS A O 17
ATOM 4636 N N . PHE A 1 6 ? 9.088 -0.827 0.214 1.00 0.00 6 PHE A N 17
ATOM 4637 C CA . PHE A 1 6 ? 10.395 -0.199 0.353 1.00 0.00 6 PHE A CA 17
ATOM 4638 C C . PHE A 1 6 ? 10.815 -0.157 1.818 1.00 0.00 6 PHE A C 17
ATOM 4639 O O . PHE A 1 6 ? 11.927 -0.555 2.152 1.00 0.00 6 PHE A O 17
ATOM 4667 N N . ILE A 1 8 ? 10.241 2.595 5.085 1.00 0.00 8 ILE A N 17
ATOM 4668 C CA . ILE A 1 8 ? 10.818 3.888 5.449 1.00 0.00 8 ILE A CA 17
ATOM 4669 C C . ILE A 1 8 ? 12.013 3.710 6.380 1.00 0.00 8 ILE A C 17
ATOM 4670 O O . ILE A 1 8 ? 13.049 4.350 6.205 1.00 0.00 8 ILE A O 17
ATOM 4686 N N . GLY A 1 9 ? 11.861 2.836 7.369 1.00 0.00 9 GLY A N 17
ATOM 4687 C CA . GLY A 1 9 ? 12.935 2.584 8.321 1.00 0.00 9 GLY A CA 17
ATOM 4688 C C . GLY A 1 9 ? 14.037 1.745 7.689 1.00 0.00 9 GLY A C 17
ATOM 4689 O O . GLY A 1 9 ? 14.805 2.232 6.860 1.00 0.00 9 GLY A O 17
ATOM 4693 N N . LEU A 1 10 ? 14.104 0.480 8.086 1.00 0.00 10 LEU A N 17
ATOM 4694 C CA . LEU A 1 10 ? 15.116 -0.423 7.554 1.00 0.00 10 LEU A CA 17
ATOM 4695 C C . LEU A 1 10 ? 14.959 -0.558 6.046 1.00 0.00 10 LEU A C 17
ATOM 4696 O O . LEU A 1 10 ? 15.929 -0.799 5.332 1.00 0.00 10 LEU A O 17
ATOM 4712 N N . GLY A 1 11 ? 13.729 -0.416 5.575 1.00 0.00 11 GLY A N 17
ATOM 4713 C CA . GLY A 1 11 ? 13.447 -0.533 4.153 1.00 0.00 11 GLY A CA 17
ATOM 4714 C C . GLY A 1 11 ? 14.555 0.101 3.316 1.00 0.00 11 GLY A C 17
ATOM 4715 O O . GLY A 1 11 ? 14.706 -0.206 2.134 1.00 0.00 11 GLY A O 17
ATOM 4719 N N . VAL A 1 12 ? 15.329 0.980 3.941 1.00 0.00 12 VAL A N 17
ATOM 4720 C CA . VAL A 1 12 ? 16.424 1.650 3.251 1.00 0.00 12 VAL A CA 17
ATOM 4721 C C . VAL A 1 12 ? 17.427 0.623 2.735 1.00 0.00 12 VAL A C 17
ATOM 4722 O O . VAL A 1 12 ? 17.978 0.775 1.644 1.00 0.00 12 VAL A O 17
ATOM 4735 N N . GLY A 1 13 ? 17.663 -0.422 3.521 1.00 0.00 13 GLY A N 17
ATOM 4736 C CA . GLY A 1 13 ? 18.602 -1.462 3.121 1.00 0.00 13 GLY A CA 17
ATOM 4737 C C . GLY A 1 13 ? 18.194 -2.068 1.781 1.00 0.00 13 GLY A C 17
ATOM 4738 O O . GLY A 1 13 ? 19.018 -2.257 0.890 1.00 0.00 13 GLY A O 17
ATOM 4742 N N . ALA A 1 14 ? 16.909 -2.365 1.639 1.00 0.00 14 ALA A N 17
ATOM 4743 C CA . ALA A 1 14 ? 16.408 -2.936 0.395 1.00 0.00 14 ALA A CA 17
ATOM 4744 C C . ALA A 1 14 ? 16.448 -1.894 -0.718 1.00 0.00 14 ALA A C 17
ATOM 4745 O O . ALA A 1 14 ? 16.714 -2.215 -1.877 1.00 0.00 14 ALA A O 17
ATOM 4752 N N . LEU A 1 15 ? 16.175 -0.645 -0.355 1.00 0.00 15 LEU A N 17
ATOM 4753 C CA . LEU A 1 15 ? 16.174 0.444 -1.328 1.00 0.00 15 LEU A CA 17
ATOM 4754 C C . LEU A 1 15 ? 17.593 0.824 -1.731 1.00 0.00 15 LEU A C 17
ATOM 4755 O O . LEU A 1 15 ? 17.992 0.645 -2.881 1.00 0.00 15 LEU A O 17
ATOM 4771 N N . PHE A 1 16 ? 18.347 1.357 -0.776 1.00 0.00 16 PHE A N 17
ATOM 4772 C CA . PHE A 1 16 ? 19.722 1.769 -1.041 1.00 0.00 16 PHE A CA 17
ATOM 4773 C C . PHE A 1 16 ? 20.709 0.679 -0.637 1.00 0.00 16 PHE A C 17
ATOM 4774 O O . PHE A 1 16 ? 21.779 0.547 -1.228 1.00 0.00 16 PHE A O 17
ATOM 4800 N N . ALA A 1 18 ? 20.321 -2.346 -1.075 1.00 0.00 18 ALA A N 17
ATOM 4801 C CA . ALA A 1 18 ? 20.304 -3.369 -2.115 1.00 0.00 18 ALA A CA 17
ATOM 4802 C C . ALA A 1 18 ? 21.412 -3.142 -3.141 1.00 0.00 18 ALA A C 17
ATOM 4803 O O . ALA A 1 18 ? 22.051 -4.093 -3.592 1.00 0.00 18 ALA A O 17
ATOM 4810 N N . LYS A 1 19 ? 21.631 -1.886 -3.513 1.00 0.00 19 LYS A N 17
ATOM 4811 C CA . LYS A 1 19 ? 22.657 -1.560 -4.493 1.00 0.00 19 LYS A CA 17
ATOM 4812 C C . LYS A 1 19 ? 23.904 -1.036 -3.792 1.00 0.00 19 LYS A C 17
ATOM 4813 O O . LYS A 1 19 ? 25.010 -1.103 -4.325 1.00 0.00 19 LYS A O 17
ATOM 4832 N N . PHE A 1 20 ? 23.701 -0.514 -2.591 1.00 0.00 20 PHE A N 17
ATOM 4833 C CA . PHE A 1 20 ? 24.788 0.035 -1.794 1.00 0.00 20 PHE A CA 17
ATOM 4834 C C . PHE A 1 20 ? 24.944 -0.770 -0.521 1.00 0.00 20 PHE A C 17
ATOM 4835 O O . PHE A 1 20 ? 24.238 -1.756 -0.315 1.00 0.00 20 PHE A O 17
ATOM 4852 N N . CYS A 1 21 ? 25.883 -0.355 0.310 1.00 0.00 21 CYS A N 17
ATOM 4853 C CA . CYS A 1 21 ? 26.136 -1.035 1.578 1.00 0.00 21 CYS A CA 17
ATOM 4854 C C . CYS A 1 21 ? 26.363 -2.528 1.360 1.00 0.00 21 CYS A C 17
ATOM 4855 O O . CYS A 1 21 ? 25.784 -3.308 2.099 1.00 0.00 21 CYS A O 17
ATOM 4888 N N . PRO A 1 3 ? 2.413 0.243 -0.391 1.00 0.00 3 PRO A N 18
ATOM 4889 C CA . PRO A 1 3 ? 2.634 1.720 -0.339 1.00 0.00 3 PRO A CA 18
ATOM 4890 C C . PRO A 1 3 ? 4.050 2.081 0.098 1.00 0.00 3 PRO A C 18
ATOM 4891 O O . PRO A 1 3 ? 4.580 3.128 -0.272 1.00 0.00 3 PRO A O 18
ATOM 4902 N N . ALA A 1 4 ? 4.652 1.209 0.895 1.00 0.00 4 ALA A N 18
ATOM 4903 C CA . ALA A 1 4 ? 6.002 1.441 1.390 1.00 0.00 4 ALA A CA 18
ATOM 4904 C C . ALA A 1 4 ? 6.992 0.517 0.698 1.00 0.00 4 ALA A C 18
ATOM 4905 O O . ALA A 1 4 ? 8.093 0.291 1.196 1.00 0.00 4 ALA A O 18
ATOM 4912 N N . CYS A 1 5 ? 6.590 -0.030 -0.439 1.00 0.00 5 CYS A N 18
ATOM 4913 C CA . CYS A 1 5 ? 7.452 -0.946 -1.166 1.00 0.00 5 CYS A CA 18
ATOM 4914 C C . CYS A 1 5 ? 8.913 -0.611 -0.921 1.00 0.00 5 CYS A C 18
ATOM 4915 O O . CYS A 1 5 ? 9.712 -1.485 -0.585 1.00 0.00 5 CYS A O 18
ATOM 4922 N N . PHE A 1 6 ? 9.264 0.657 -1.091 1.00 0.00 6 PHE A N 18
ATOM 4923 C CA . PHE A 1 6 ? 10.638 1.071 -0.882 1.00 0.00 6 PHE A CA 18
ATOM 4924 C C . PHE A 1 6 ? 11.061 0.788 0.556 1.00 0.00 6 PHE A C 18
ATOM 4925 O O . PHE A 1 6 ? 12.112 0.195 0.785 1.00 0.00 6 PHE A O 18
ATOM 4953 N N . ILE A 1 8 ? 10.817 3.020 4.192 1.00 0.00 8 ILE A N 18
ATOM 4954 C CA . ILE A 1 8 ? 11.549 4.155 4.751 1.00 0.00 8 ILE A CA 18
ATOM 4955 C C . ILE A 1 8 ? 12.648 3.681 5.698 1.00 0.00 8 ILE A C 18
ATOM 4956 O O . ILE A 1 8 ? 13.771 4.184 5.661 1.00 0.00 8 ILE A O 18
ATOM 4972 N N . GLY A 1 9 ? 12.316 2.714 6.548 1.00 0.00 9 GLY A N 18
ATOM 4973 C CA . GLY A 1 9 ? 13.284 2.186 7.505 1.00 0.00 9 GLY A CA 18
ATOM 4974 C C . GLY A 1 9 ? 14.207 1.175 6.843 1.00 0.00 9 GLY A C 18
ATOM 4975 O O . GLY A 1 9 ? 15.221 1.539 6.249 1.00 0.00 9 GLY A O 18
ATOM 4979 N N . LEU A 1 10 ? 13.846 -0.097 6.937 1.00 0.00 10 LEU A N 18
ATOM 4980 C CA . LEU A 1 10 ? 14.646 -1.149 6.337 1.00 0.00 10 LEU A CA 18
ATOM 4981 C C . LEU A 1 10 ? 14.718 -0.968 4.834 1.00 0.00 10 LEU A C 18
ATOM 4982 O O . LEU A 1 10 ? 15.764 -1.175 4.226 1.00 0.00 10 LEU A O 18
ATOM 4998 N N . GLY A 1 11 ? 13.587 -0.609 4.244 1.00 0.00 11 GLY A N 18
ATOM 4999 C CA . GLY A 1 11 ? 13.508 -0.416 2.805 1.00 0.00 11 GLY A CA 18
ATOM 5000 C C . GLY A 1 11 ? 14.835 0.069 2.236 1.00 0.00 11 GLY A C 18
ATOM 5001 O O . GLY A 1 11 ? 15.156 -0.193 1.076 1.00 0.00 11 GLY A O 18
ATOM 5005 N N . VAL A 1 12 ? 15.606 0.771 3.058 1.00 0.00 12 VAL A N 18
ATOM 5006 C CA . VAL A 1 12 ? 16.899 1.280 2.623 1.00 0.00 12 VAL A CA 18
ATOM 5007 C C . VAL A 1 12 ? 17.789 0.130 2.169 1.00 0.00 12 VAL A C 18
ATOM 5008 O O . VAL A 1 12 ? 18.430 0.209 1.127 1.00 0.00 12 VAL A O 18
ATOM 5021 N N . GLY A 1 13 ? 17.817 -0.940 2.947 1.00 0.00 13 GLY A N 18
ATOM 5022 C CA . GLY A 1 13 ? 18.624 -2.098 2.594 1.00 0.00 13 GLY A CA 18
ATOM 5023 C C . GLY A 1 13 ? 18.095 -2.750 1.318 1.00 0.00 13 GLY A C 18
ATOM 5024 O O . GLY A 1 13 ? 18.854 -3.330 0.543 1.00 0.00 13 GLY A O 18
ATOM 5028 N N . ALA A 1 14 ? 16.785 -2.661 1.113 1.00 0.00 14 ALA A N 18
ATOM 5029 C CA . ALA A 1 14 ? 16.166 -3.255 -0.068 1.00 0.00 14 ALA A CA 18
ATOM 5030 C C . ALA A 1 14 ? 16.683 -2.601 -1.346 1.00 0.00 14 ALA A C 18
ATOM 5031 O O . ALA A 1 14 ? 17.043 -3.285 -2.302 1.00 0.00 14 ALA A O 18
ATOM 5038 N N . LEU A 1 15 ? 16.718 -1.272 -1.351 1.00 0.00 15 LEU A N 18
ATOM 5039 C CA . LEU A 1 15 ? 17.194 -0.535 -2.516 1.00 0.00 15 LEU A CA 18
ATOM 5040 C C . LEU A 1 15 ? 18.608 -0.022 -2.281 1.00 0.00 15 LEU A C 18
ATOM 5041 O O . LEU A 1 15 ? 19.485 -0.169 -3.133 1.00 0.00 15 LEU A O 18
ATOM 5057 N N . PHE A 1 16 ? 18.811 0.587 -1.121 1.00 0.00 16 PHE A N 18
ATOM 5058 C CA . PHE A 1 16 ? 20.114 1.134 -0.766 1.00 0.00 16 PHE A CA 18
ATOM 5059 C C . PHE A 1 16 ? 21.060 0.025 -0.334 1.00 0.00 16 PHE A C 18
ATOM 5060 O O . PHE A 1 16 ? 22.270 0.105 -0.551 1.00 0.00 16 PHE A O 18
ATOM 5086 N N . ALA A 1 18 ? 21.459 -2.547 -1.650 1.00 0.00 18 ALA A N 18
ATOM 5087 C CA . ALA A 1 18 ? 22.009 -3.172 -2.842 1.00 0.00 18 ALA A CA 18
ATOM 5088 C C . ALA A 1 18 ? 23.423 -2.669 -3.135 1.00 0.00 18 ALA A C 18
ATOM 5089 O O . ALA A 1 18 ? 24.318 -3.462 -3.426 1.00 0.00 18 ALA A O 18
ATOM 5096 N N . LYS A 1 19 ? 23.629 -1.354 -3.057 1.00 0.00 19 LYS A N 18
ATOM 5097 C CA . LYS A 1 19 ? 24.952 -0.799 -3.322 1.00 0.00 19 LYS A CA 18
ATOM 5098 C C . LYS A 1 19 ? 25.640 -0.330 -2.043 1.00 0.00 19 LYS A C 18
ATOM 5099 O O . LYS A 1 19 ? 26.843 -0.522 -1.869 1.00 0.00 19 LYS A O 18
ATOM 5118 N N . PHE A 1 20 ? 24.868 0.300 -1.159 1.00 0.00 20 PHE A N 18
ATOM 5119 C CA . PHE A 1 20 ? 25.415 0.805 0.096 1.00 0.00 20 PHE A CA 18
ATOM 5120 C C . PHE A 1 20 ? 24.564 0.351 1.274 1.00 0.00 20 PHE A C 18
ATOM 5121 O O . PHE A 1 20 ? 23.369 0.632 1.322 1.00 0.00 20 PHE A O 18
ATOM 5138 N N . CYS A 1 21 ? 25.178 -0.331 2.232 1.00 0.00 21 CYS A N 18
ATOM 5139 C CA . CYS A 1 21 ? 24.445 -0.795 3.407 1.00 0.00 21 CYS A CA 18
ATOM 5140 C C . CYS A 1 21 ? 25.119 -0.303 4.686 1.00 0.00 21 CYS A C 18
ATOM 5141 O O . CYS A 1 21 ? 26.026 -0.973 5.148 1.00 0.00 21 CYS A O 18
ATOM 5174 N N . PRO A 1 3 ? 5.609 1.590 -2.508 1.00 0.00 3 PRO A N 19
ATOM 5175 C CA . PRO A 1 3 ? 6.399 2.218 -1.419 1.00 0.00 3 PRO A CA 19
ATOM 5176 C C . PRO A 1 3 ? 6.310 1.434 -0.110 1.00 0.00 3 PRO A C 19
ATOM 5177 O O . PRO A 1 3 ? 7.192 1.535 0.744 1.00 0.00 3 PRO A O 19
ATOM 5188 N N . ALA A 1 4 ? 5.231 0.672 0.053 1.00 0.00 4 ALA A N 19
ATOM 5189 C CA . ALA A 1 4 ? 5.038 -0.103 1.274 1.00 0.00 4 ALA A CA 19
ATOM 5190 C C . ALA A 1 4 ? 6.024 -1.266 1.351 1.00 0.00 4 ALA A C 19
ATOM 5191 O O . ALA A 1 4 ? 6.466 -1.649 2.433 1.00 0.00 4 ALA A O 19
ATOM 5198 N N . CYS A 1 5 ? 6.375 -1.811 0.197 1.00 0.00 5 CYS A N 19
ATOM 5199 C CA . CYS A 1 5 ? 7.319 -2.921 0.135 1.00 0.00 5 CYS A CA 19
ATOM 5200 C C . CYS A 1 5 ? 8.743 -2.416 0.317 1.00 0.00 5 CYS A C 19
ATOM 5201 O O . CYS A 1 5 ? 9.583 -3.101 0.896 1.00 0.00 5 CYS A O 19
ATOM 5208 N N . PHE A 1 6 ? 9.010 -1.216 -0.193 1.00 0.00 6 PHE A N 19
ATOM 5209 C CA . PHE A 1 6 ? 10.341 -0.639 -0.085 1.00 0.00 6 PHE A CA 19
ATOM 5210 C C . PHE A 1 6 ? 10.750 -0.516 1.373 1.00 0.00 6 PHE A C 19
ATOM 5211 O O . PHE A 1 6 ? 11.849 -0.922 1.744 1.00 0.00 6 PHE A O 19
ATOM 5239 N N . ILE A 1 8 ? 10.164 2.471 4.430 1.00 0.00 8 ILE A N 19
ATOM 5240 C CA . ILE A 1 8 ? 10.736 3.783 4.717 1.00 0.00 8 ILE A CA 19
ATOM 5241 C C . ILE A 1 8 ? 11.902 3.665 5.694 1.00 0.00 8 ILE A C 19
ATOM 5242 O O . ILE A 1 8 ? 12.945 4.293 5.512 1.00 0.00 8 ILE A O 19
ATOM 5258 N N . GLY A 1 9 ? 11.714 2.859 6.734 1.00 0.00 9 GLY A N 19
ATOM 5259 C CA . GLY A 1 9 ? 12.754 2.670 7.739 1.00 0.00 9 GLY A CA 19
ATOM 5260 C C . GLY A 1 9 ? 13.864 1.766 7.218 1.00 0.00 9 GLY A C 19
ATOM 5261 O O . GLY A 1 9 ? 14.721 2.197 6.448 1.00 0.00 9 GLY A O 19
ATOM 5265 N N . LEU A 1 10 ? 13.843 0.509 7.647 1.00 0.00 10 LEU A N 19
ATOM 5266 C CA . LEU A 1 10 ? 14.854 -0.449 7.221 1.00 0.00 10 LEU A CA 19
ATOM 5267 C C . LEU A 1 10 ? 14.804 -0.637 5.710 1.00 0.00 10 LEU A C 19
ATOM 5268 O O . LEU A 1 10 ? 15.825 -0.882 5.074 1.00 0.00 10 LEU A O 19
ATOM 5284 N N . GLY A 1 11 ? 13.608 -0.539 5.147 1.00 0.00 11 GLY A N 19
ATOM 5285 C CA . GLY A 1 11 ? 13.435 -0.708 3.713 1.00 0.00 11 GLY A CA 19
ATOM 5286 C C . GLY A 1 11 ? 14.609 -0.116 2.941 1.00 0.00 11 GLY A C 19
ATOM 5287 O O . GLY A 1 11 ? 14.875 -0.502 1.803 1.00 0.00 11 GLY A O 19
ATOM 5291 N N . VAL A 1 12 ? 15.313 0.816 3.571 1.00 0.00 12 VAL A N 19
ATOM 5292 C CA . VAL A 1 12 ? 16.463 1.452 2.938 1.00 0.00 12 VAL A CA 19
ATOM 5293 C C . VAL A 1 12 ? 17.533 0.411 2.619 1.00 0.00 12 VAL A C 19
ATOM 5294 O O . VAL A 1 12 ? 18.157 0.459 1.563 1.00 0.00 12 VAL A O 19
ATOM 5307 N N . GLY A 1 13 ? 17.743 -0.529 3.535 1.00 0.00 13 GLY A N 19
ATOM 5308 C CA . GLY A 1 13 ? 18.741 -1.572 3.325 1.00 0.00 13 GLY A CA 19
ATOM 5309 C C . GLY A 1 13 ? 18.446 -2.346 2.039 1.00 0.00 13 GLY A C 19
ATOM 5310 O O . GLY A 1 13 ? 19.337 -2.604 1.234 1.00 0.00 13 GLY A O 19
ATOM 5314 N N . ALA A 1 14 ? 17.188 -2.701 1.842 1.00 0.00 14 ALA A N 19
ATOM 5315 C CA . ALA A 1 14 ? 16.793 -3.428 0.642 1.00 0.00 14 ALA A CA 19
ATOM 5316 C C . ALA A 1 14 ? 16.883 -2.525 -0.584 1.00 0.00 14 ALA A C 19
ATOM 5317 O O . ALA A 1 14 ? 17.243 -2.971 -1.672 1.00 0.00 14 ALA A O 19
ATOM 5324 N N . LEU A 1 15 ? 16.542 -1.255 -0.394 1.00 0.00 15 LEU A N 19
ATOM 5325 C CA . LEU A 1 15 ? 16.582 -0.291 -1.488 1.00 0.00 15 LEU A CA 19
ATOM 5326 C C . LEU A 1 15 ? 17.981 0.287 -1.648 1.00 0.00 15 LEU A C 19
ATOM 5327 O O . LEU A 1 15 ? 18.663 0.026 -2.640 1.00 0.00 15 LEU A O 19
ATOM 5343 N N . PHE A 1 16 ? 18.398 1.086 -0.675 1.00 0.00 16 PHE A N 19
ATOM 5344 C CA . PHE A 1 16 ? 19.718 1.707 -0.719 1.00 0.00 16 PHE A CA 19
ATOM 5345 C C . PHE A 1 16 ? 20.806 0.703 -0.357 1.00 0.00 16 PHE A C 19
ATOM 5346 O O . PHE A 1 16 ? 21.928 0.784 -0.855 1.00 0.00 16 PHE A O 19
ATOM 5372 N N . ALA A 1 18 ? 20.705 -2.328 -1.125 1.00 0.00 18 ALA A N 19
ATOM 5373 C CA . ALA A 1 18 ? 20.799 -3.282 -2.228 1.00 0.00 18 ALA A CA 19
ATOM 5374 C C . ALA A 1 18 ? 21.970 -2.950 -3.149 1.00 0.00 18 ALA A C 19
ATOM 5375 O O . ALA A 1 18 ? 22.704 -3.839 -3.580 1.00 0.00 18 ALA A O 19
ATOM 5382 N N . LYS A 1 19 ? 22.149 -1.662 -3.436 1.00 0.00 19 LYS A N 19
ATOM 5383 C CA . LYS A 1 19 ? 23.233 -1.227 -4.305 1.00 0.00 19 LYS A CA 19
ATOM 5384 C C . LYS A 1 19 ? 24.384 -0.668 -3.479 1.00 0.00 19 LYS A C 19
ATOM 5385 O O . LYS A 1 19 ? 25.552 -0.807 -3.838 1.00 0.00 19 LYS A O 19
ATOM 5404 N N . PHE A 1 20 ? 24.037 -0.043 -2.367 1.00 0.00 20 PHE A N 19
ATOM 5405 C CA . PHE A 1 20 ? 25.023 0.546 -1.469 1.00 0.00 20 PHE A CA 19
ATOM 5406 C C . PHE A 1 20 ? 25.204 -0.339 -0.251 1.00 0.00 20 PHE A C 19
ATOM 5407 O O . PHE A 1 20 ? 24.604 -1.402 -0.165 1.00 0.00 20 PHE A O 19
ATOM 5424 N N . CYS A 1 21 ? 26.044 0.099 0.670 1.00 0.00 21 CYS A N 19
ATOM 5425 C CA . CYS A 1 21 ? 26.300 -0.656 1.899 1.00 0.00 21 CYS A CA 19
ATOM 5426 C C . CYS A 1 21 ? 26.692 -2.090 1.581 1.00 0.00 21 CYS A C 19
ATOM 5427 O O . CYS A 1 21 ? 27.456 -2.283 0.646 1.00 0.00 21 CYS A O 19
ATOM 5460 N N . PRO A 1 3 ? 5.973 1.824 -2.503 1.00 0.00 3 PRO A N 20
ATOM 5461 C CA . PRO A 1 3 ? 6.395 2.534 -1.260 1.00 0.00 3 PRO A CA 20
ATOM 5462 C C . PRO A 1 3 ? 6.296 1.644 -0.022 1.00 0.00 3 PRO A C 20
ATOM 5463 O O . PRO A 1 3 ? 7.133 1.725 0.877 1.00 0.00 3 PRO A O 20
ATOM 5474 N N . ALA A 1 4 ? 5.273 0.795 0.018 1.00 0.00 4 ALA A N 20
ATOM 5475 C CA . ALA A 1 4 ? 5.089 -0.098 1.157 1.00 0.00 4 ALA A CA 20
ATOM 5476 C C . ALA A 1 4 ? 6.160 -1.183 1.163 1.00 0.00 4 ALA A C 20
ATOM 5477 O O . ALA A 1 4 ? 6.550 -1.677 2.221 1.00 0.00 4 ALA A O 20
ATOM 5484 N N . CYS A 1 5 ? 6.637 -1.538 -0.024 1.00 0.00 5 CYS A N 20
ATOM 5485 C CA . CYS A 1 5 ? 7.673 -2.556 -0.145 1.00 0.00 5 CYS A CA 20
ATOM 5486 C C . CYS A 1 5 ? 9.044 -1.960 0.145 1.00 0.00 5 CYS A C 20
ATOM 5487 O O . CYS A 1 5 ? 9.922 -2.635 0.683 1.00 0.00 5 CYS A O 20
ATOM 5494 N N . PHE A 1 6 ? 9.230 -0.694 -0.218 1.00 0.00 6 PHE A N 20
ATOM 5495 C CA . PHE A 1 6 ? 10.508 -0.037 0.013 1.00 0.00 6 PHE A CA 20
ATOM 5496 C C . PHE A 1 6 ? 10.863 -0.068 1.496 1.00 0.00 6 PHE A C 20
ATOM 5497 O O . PHE A 1 6 ? 11.968 -0.459 1.855 1.00 0.00 6 PHE A O 20
ATOM 5525 N N . ILE A 1 8 ? 10.209 2.490 4.873 1.00 0.00 8 ILE A N 20
ATOM 5526 C CA . ILE A 1 8 ? 10.783 3.767 5.294 1.00 0.00 8 ILE A CA 20
ATOM 5527 C C . ILE A 1 8 ? 11.983 3.568 6.221 1.00 0.00 8 ILE A C 20
ATOM 5528 O O . ILE A 1 8 ? 13.002 4.245 6.082 1.00 0.00 8 ILE A O 20
ATOM 5544 N N . GLY A 1 9 ? 11.854 2.650 7.176 1.00 0.00 9 GLY A N 20
ATOM 5545 C CA . GLY A 1 9 ? 12.935 2.392 8.127 1.00 0.00 9 GLY A CA 20
ATOM 5546 C C . GLY A 1 9 ? 14.010 1.496 7.520 1.00 0.00 9 GLY A C 20
ATOM 5547 O O . GLY A 1 9 ? 14.866 1.959 6.765 1.00 0.00 9 GLY A O 20
ATOM 5551 N N . LEU A 1 10 ? 13.957 0.212 7.858 1.00 0.00 10 LEU A N 20
ATOM 5552 C CA . LEU A 1 10 ? 14.927 -0.750 7.347 1.00 0.00 10 LEU A CA 20
ATOM 5553 C C . LEU A 1 10 ? 14.866 -0.819 5.827 1.00 0.00 10 LEU A C 20
ATOM 5554 O O . LEU A 1 10 ? 15.849 -1.162 5.170 1.00 0.00 10 LEU A O 20
ATOM 5570 N N . GLY A 1 11 ? 13.705 -0.501 5.280 1.00 0.00 11 GLY A N 20
ATOM 5571 C CA . GLY A 1 11 ? 13.510 -0.540 3.844 1.00 0.00 11 GLY A CA 20
ATOM 5572 C C . GLY A 1 11 ? 14.674 0.116 3.115 1.00 0.00 11 GLY A C 20
ATOM 5573 O O . GLY A 1 11 ? 14.942 -0.190 1.953 1.00 0.00 11 GLY A O 20
ATOM 5577 N N . VAL A 1 12 ? 15.366 1.017 3.800 1.00 0.00 12 VAL A N 20
ATOM 5578 C CA . VAL A 1 12 ? 16.499 1.700 3.195 1.00 0.00 12 VAL A CA 20
ATOM 5579 C C . VAL A 1 12 ? 17.578 0.690 2.832 1.00 0.00 12 VAL A C 20
ATOM 5580 O O . VAL A 1 12 ? 18.198 0.782 1.772 1.00 0.00 12 VAL A O 20
ATOM 5593 N N . GLY A 1 13 ? 17.800 -0.273 3.721 1.00 0.00 13 GLY A N 20
ATOM 5594 C CA . GLY A 1 13 ? 18.809 -1.297 3.488 1.00 0.00 13 GLY A CA 20
ATOM 5595 C C . GLY A 1 13 ? 18.449 -2.165 2.286 1.00 0.00 13 GLY A C 20
ATOM 5596 O O . GLY A 1 13 ? 19.269 -2.394 1.401 1.00 0.00 13 GLY A O 20
ATOM 5600 N N . ALA A 1 14 ? 17.217 -2.648 2.253 1.00 0.00 14 ALA A N 20
ATOM 5601 C CA . ALA A 1 14 ? 16.778 -3.485 1.145 1.00 0.00 14 ALA A CA 20
ATOM 5602 C C . ALA A 1 14 ? 16.658 -2.656 -0.127 1.00 0.00 14 ALA A C 20
ATOM 5603 O O . ALA A 1 14 ? 17.021 -3.103 -1.215 1.00 0.00 14 ALA A O 20
ATOM 5610 N N . LEU A 1 15 ? 16.134 -1.449 0.027 1.00 0.00 15 LEU A N 20
ATOM 5611 C CA . LEU A 1 15 ? 15.946 -0.546 -1.097 1.00 0.00 15 LEU A CA 20
ATOM 5612 C C . LEU A 1 15 ? 17.279 -0.036 -1.632 1.00 0.00 15 LEU A C 20
ATOM 5613 O O . LEU A 1 15 ? 17.674 -0.359 -2.753 1.00 0.00 15 LEU A O 20
ATOM 5629 N N . PHE A 1 16 ? 17.960 0.773 -0.830 1.00 0.00 16 PHE A N 20
ATOM 5630 C CA . PHE A 1 16 ? 19.241 1.336 -1.240 1.00 0.00 16 PHE A CA 20
ATOM 5631 C C . PHE A 1 16 ? 20.401 0.499 -0.710 1.00 0.00 16 PHE A C 20
ATOM 5632 O O . PHE A 1 16 ? 21.466 0.441 -1.325 1.00 0.00 16 PHE A O 20
ATOM 5658 N N . ALA A 1 18 ? 20.534 -2.598 -0.601 1.00 0.00 18 ALA A N 20
ATOM 5659 C CA . ALA A 1 18 ? 20.672 -3.747 -1.492 1.00 0.00 18 ALA A CA 20
ATOM 5660 C C . ALA A 1 18 ? 21.573 -3.444 -2.694 1.00 0.00 18 ALA A C 20
ATOM 5661 O O . ALA A 1 18 ? 22.339 -4.303 -3.134 1.00 0.00 18 ALA A O 20
ATOM 5668 N N . LYS A 1 19 ? 21.472 -2.228 -3.227 1.00 0.00 19 LYS A N 20
ATOM 5669 C CA . LYS A 1 19 ? 22.275 -1.838 -4.385 1.00 0.00 19 LYS A CA 20
ATOM 5670 C C . LYS A 1 19 ? 23.442 -0.978 -3.936 1.00 0.00 19 LYS A C 20
ATOM 5671 O O . LYS A 1 19 ? 24.414 -0.779 -4.663 1.00 0.00 19 LYS A O 20
ATOM 5690 N N . PHE A 1 20 ? 23.316 -0.477 -2.722 1.00 0.00 20 PHE A N 20
ATOM 5691 C CA . PHE A 1 20 ? 24.331 0.370 -2.125 1.00 0.00 20 PHE A CA 20
ATOM 5692 C C . PHE A 1 20 ? 24.715 -0.198 -0.773 1.00 0.00 20 PHE A C 20
ATOM 5693 O O . PHE A 1 20 ? 24.153 -1.192 -0.335 1.00 0.00 20 PHE A O 20
ATOM 5710 N N . CYS A 1 21 ? 25.672 0.433 -0.129 1.00 0.00 21 CYS A N 20
ATOM 5711 C CA . CYS A 1 21 ? 26.120 -0.018 1.184 1.00 0.00 21 CYS A CA 20
ATOM 5712 C C . CYS A 1 21 ? 26.475 -1.500 1.158 1.00 0.00 21 CYS A C 20
ATOM 5713 O O . CYS A 1 21 ? 26.739 -2.045 2.217 1.00 0.00 21 CYS A O 20
#

Radius of gyration: 7.39 Å; Cα contacts (8 Å, |Δi|>4): 9; chains: 1; bounding box: 22×7×13 Å